Protein AF-A0A954RDL2-F1 (afdb_monomer)

Mean predicted aligned error: 8.74 Å

Solvent-accessible surface area (backbone atoms only — not comparable to full-atom values): 11810 Å² total; per-residue (Å²): 85,73,55,87,56,78,39,73,70,59,88,99,66,62,79,38,81,46,85,88,47,27,50,35,45,53,82,63,30,36,36,74,43,80,53,58,89,51,71,95,68,57,39,55,51,22,49,25,32,36,30,40,20,74,52,44,68,28,76,45,75,43,76,40,50,62,31,76,56,49,61,32,31,68,7,23,37,38,22,40,76,38,34,19,45,21,36,23,31,30,47,91,77,32,92,33,34,38,17,18,43,44,22,53,75,69,66,34,45,78,40,75,34,53,74,87,49,46,64,58,50,54,58,46,61,76,66,61,71,51,78,66,83,75,60,59,96,90,55,82,71,57,72,64,60,51,54,51,49,52,52,42,47,52,52,37,23,76,74,68,71,51,75,63,87,84,52,62,61,61,63,53,49,44,42,49,50,42,50,25,61,77,68,74,36,59,44,71,68,58,45,44,54,54,71,62,46,85,86,54,71,83,80,57,68,87,56,89,128

Sequence (209 aa):
QQVTETVKLEPNRVYIIPPAANLNTIDTHLRLSDLEPQPHKRATVDHFFRTLADTHDGHSIGVVLTGTGSDGTLGLRYIKEAGGVTIAQDPGEAEYDGMPRSAVVAGVVDFVLPIERIAEEVARLTRVEPQLRVPPDGEELNEDHSRLLHKIFAQIRSRTGHDFSQYKRSTVMRRIQRRMQLQHVESLERYLEFLRDNRQRSAICLTTC

Secondary structure (DSSP, 8-state):
-B--S-EE--TT---BPPTTEEEEEETTEEEEEEPPSSGGG--HHHHHHHHHHHHHTT--EEEE-S-SSSTTHHHHHHHHHTT-EEEEE-TTT-SS-HHHHHHHHTT--SEEE-HHHHHHHHHHHHH---S-----TTPPPPHHHHHHHHHHHHHHHHHH----TTS-HHHHHHHHHHHHHHTT--SHHHHHHHTTSTT-GGGT-SS--

Nearest PDB structures (foldseek):
  6ymz-assembly5_E  TM=9.392E-01  e=1.650E-08  Pectobacterium atrosepticum SCRI1043
  6ymz-assembly3_C  TM=9.026E-01  e=7.414E-09  Pectobacterium atrosepticum SCRI1043
  6ymz-assembly1_A  TM=9.037E-01  e=1.141E-08  Pectobacterium atrosepticum SCRI1043
  1chd-assembly1_A  TM=8.968E-01  e=1.290E-08  Salmonella enterica subsp. enterica serovar Typhimurium str. LT2
  3sft-assembly1_A  TM=8.832E-01  e=3.906E-08  Thermotoga maritima

Foldseek 3Di:
DEDDAKAFDDPPDDYDDDPQWAWADDARIIGIDGADPDPVPGLRLLRHLLRCLVRVQAPDEQEAEADAAARNLNSLQSNVQSLHAYEYEALVPHPHSHHRVNNVVSVSHLYHYHPVCPVVVVVVLVVQQAPDPPDPPPDDDDPVVVVLVVLLQVLLCVLPVDHCVPPDPSSLSSLLRSLCVSVVHRDSVVLSVVSVPPPDPVSRCSDDD

Structure (mmCIF, N/CA/C/O backbone):
data_AF-A0A954RDL2-F1
#
_entry.id   AF-A0A954RDL2-F1
#
loop_
_atom_site.group_PDB
_atom_site.id
_atom_site.type_symbol
_atom_site.label_atom_id
_atom_site.label_alt_id
_atom_site.label_comp_id
_atom_site.label_asym_id
_atom_site.label_entity_id
_atom_site.label_seq_id
_atom_site.pdbx_PDB_ins_code
_atom_site.Cartn_x
_atom_site.Cartn_y
_atom_site.Cartn_z
_atom_site.occupancy
_atom_site.B_iso_or_equiv
_atom_site.auth_seq_id
_atom_site.auth_comp_id
_atom_site.auth_asym_id
_atom_site.auth_atom_id
_atom_site.pdbx_PDB_model_num
ATOM 1 N N . GLN A 1 1 ? 12.595 11.536 -11.480 1.00 87.94 1 GLN A N 1
ATOM 2 C CA . GLN A 1 1 ? 14.051 11.515 -11.232 1.00 87.94 1 GLN A CA 1
ATOM 3 C C . GLN A 1 1 ? 14.494 10.068 -11.125 1.00 87.94 1 GLN A C 1
ATOM 5 O O . GLN A 1 1 ? 13.956 9.349 -10.294 1.00 87.94 1 GLN A O 1
ATOM 10 N N . GLN A 1 2 ? 15.418 9.621 -11.973 1.00 91.00 2 GLN A N 1
ATOM 11 C CA . GLN A 1 2 ? 15.993 8.283 -11.828 1.00 91.00 2 GLN A CA 1
ATOM 12 C C . GLN A 1 2 ? 16.942 8.261 -10.626 1.00 91.00 2 GLN A C 1
ATOM 14 O O . GLN A 1 2 ? 17.700 9.211 -10.428 1.00 91.00 2 GLN A O 1
ATOM 19 N N . VAL A 1 3 ? 16.867 7.214 -9.807 1.00 92.00 3 VAL A N 1
ATOM 20 C CA . VAL A 1 3 ? 17.749 7.047 -8.645 1.00 92.00 3 VAL A CA 1
ATOM 21 C C . VAL A 1 3 ? 19.079 6.469 -9.122 1.00 92.00 3 VAL A C 1
ATOM 23 O O . VAL A 1 3 ? 19.093 5.425 -9.766 1.00 92.00 3 VAL A O 1
ATOM 26 N N . THR A 1 4 ? 20.188 7.144 -8.826 1.00 90.25 4 THR A N 1
ATOM 27 C CA . THR A 1 4 ? 21.556 6.702 -9.172 1.00 90.25 4 THR A CA 1
ATOM 28 C C . THR A 1 4 ? 22.453 6.532 -7.948 1.00 90.25 4 THR A C 1
ATOM 30 O O . THR A 1 4 ? 23.473 5.857 -8.016 1.00 90.25 4 THR A O 1
ATOM 33 N N . GLU A 1 5 ? 22.062 7.122 -6.824 1.00 90.75 5 GLU A N 1
ATOM 34 C CA . GLU A 1 5 ? 22.755 7.079 -5.540 1.00 90.75 5 GLU A CA 1
ATOM 35 C C . GLU A 1 5 ? 21.728 7.094 -4.403 1.00 90.75 5 GLU A C 1
ATOM 37 O O . GLU A 1 5 ? 20.519 7.168 -4.646 1.00 90.75 5 GLU A O 1
ATOM 42 N N . THR A 1 6 ? 22.197 7.022 -3.158 1.00 92.31 6 THR A N 1
ATOM 43 C CA . THR A 1 6 ? 21.314 7.160 -1.999 1.00 92.31 6 THR A CA 1
ATOM 44 C C . THR A 1 6 ? 20.695 8.556 -1.987 1.00 92.31 6 THR A C 1
ATOM 46 O O . THR A 1 6 ? 21.408 9.549 -1.870 1.00 92.31 6 THR A O 1
ATOM 49 N N . VAL A 1 7 ? 19.368 8.637 -2.079 1.00 94.88 7 VAL A N 1
ATOM 50 C CA . VAL A 1 7 ? 18.642 9.909 -2.165 1.00 94.88 7 VAL A CA 1
ATOM 51 C C . VAL A 1 7 ? 17.604 10.012 -1.061 1.00 94.88 7 VAL A C 1
ATOM 53 O O . VAL A 1 7 ? 16.896 9.053 -0.769 1.00 94.88 7 VAL A O 1
ATOM 56 N N . LYS A 1 8 ? 17.500 11.184 -0.437 1.00 93.81 8 LYS A N 1
ATOM 57 C CA . LYS A 1 8 ? 16.452 11.459 0.547 1.00 93.81 8 LYS A CA 1
ATOM 58 C C . LYS A 1 8 ? 15.085 11.548 -0.143 1.00 93.81 8 LYS A C 1
ATOM 60 O O . LYS A 1 8 ? 14.962 12.162 -1.206 1.00 93.81 8 LYS A O 1
ATOM 65 N N . LEU A 1 9 ? 14.068 10.941 0.463 1.00 91.94 9 LEU A N 1
ATOM 66 C CA . LEU A 1 9 ? 12.675 11.067 0.048 1.00 91.94 9 LEU A CA 1
ATOM 67 C C . LEU A 1 9 ? 12.173 12.482 0.338 1.00 91.94 9 LEU A C 1
ATOM 69 O O . LEU A 1 9 ? 12.243 12.961 1.471 1.00 91.94 9 LEU A O 1
ATOM 73 N N . GLU A 1 10 ? 11.646 13.136 -0.691 1.00 92.75 10 GLU A N 1
ATOM 74 C CA . GLU A 1 10 ? 11.060 14.468 -0.596 1.00 92.75 10 GLU A CA 1
ATOM 75 C C . GLU A 1 10 ? 9.624 14.474 -1.136 1.00 92.75 10 GLU A C 1
ATOM 77 O O . GLU A 1 10 ? 9.335 13.797 -2.131 1.00 92.75 10 GLU A O 1
ATOM 82 N N . PRO A 1 11 ? 8.718 15.258 -0.522 1.00 90.69 11 PRO A N 1
ATOM 83 C CA . PRO A 1 11 ? 7.380 15.473 -1.056 1.00 90.69 11 PRO A CA 1
ATOM 84 C C . PRO A 1 11 ? 7.408 16.026 -2.485 1.00 90.69 11 PRO A C 1
ATOM 86 O O . PRO A 1 11 ? 8.339 16.729 -2.879 1.00 90.69 11 PRO A O 1
ATOM 89 N N . ASN A 1 12 ? 6.338 15.770 -3.242 1.00 90.50 12 ASN A N 1
ATOM 90 C CA . ASN A 1 12 ? 6.146 16.272 -4.610 1.00 90.50 12 ASN A CA 1
ATOM 91 C C . ASN A 1 12 ? 7.227 15.826 -5.613 1.00 90.50 12 ASN A C 1
ATOM 93 O O . ASN A 1 12 ? 7.495 16.520 -6.595 1.00 90.50 12 ASN A O 1
ATOM 97 N N . ARG A 1 13 ? 7.839 14.655 -5.393 1.00 93.94 13 ARG A N 1
ATOM 98 C CA . ARG A 1 13 ? 8.800 14.047 -6.319 1.00 93.94 13 ARG A CA 1
ATOM 99 C C . ARG A 1 13 ? 8.367 12.658 -6.768 1.00 93.94 13 ARG A C 1
ATOM 101 O O . ARG A 1 13 ? 7.788 11.892 -6.007 1.00 93.94 13 ARG A O 1
ATOM 108 N N . VAL A 1 14 ? 8.723 12.326 -8.009 1.00 94.62 14 VAL A N 1
ATOM 109 C CA . VAL A 1 14 ? 8.595 10.976 -8.574 1.00 94.62 14 VAL A CA 1
ATOM 110 C C . VAL A 1 14 ? 9.989 10.392 -8.763 1.00 94.62 14 VAL A C 1
ATOM 112 O O . VAL A 1 14 ? 10.819 10.972 -9.476 1.00 94.62 14 VAL A O 1
ATOM 115 N N . TYR A 1 15 ? 10.236 9.239 -8.148 1.00 94.62 15 TYR A N 1
ATOM 116 C CA . TYR A 1 15 ? 11.493 8.503 -8.244 1.00 94.62 15 TYR A CA 1
ATOM 117 C C . TYR A 1 15 ? 11.322 7.285 -9.148 1.00 94.62 15 TYR A C 1
ATOM 119 O O . TYR A 1 15 ? 10.309 6.595 -9.078 1.00 94.62 15 TYR A O 1
ATOM 127 N N . ILE A 1 16 ? 12.304 7.037 -10.010 1.00 94.06 16 ILE A N 1
ATOM 128 C CA . ILE A 1 16 ? 12.281 5.945 -10.987 1.00 94.06 16 ILE A CA 1
ATOM 129 C C . ILE A 1 16 ? 13.471 5.027 -10.706 1.00 94.06 16 ILE A C 1
ATOM 131 O O . ILE A 1 16 ? 14.606 5.498 -10.588 1.00 94.06 16 ILE A O 1
ATOM 135 N N . ILE A 1 17 ? 13.204 3.726 -10.587 1.00 90.81 17 ILE A N 1
ATOM 136 C CA . ILE A 1 17 ? 14.230 2.697 -10.381 1.00 90.81 17 ILE A CA 1
ATOM 137 C C . ILE A 1 17 ? 15.047 2.553 -11.676 1.00 90.81 17 ILE A C 1
ATOM 139 O O . ILE A 1 17 ? 14.451 2.456 -12.752 1.00 90.81 17 ILE A O 1
ATOM 143 N N . PRO A 1 18 ? 16.390 2.559 -11.621 1.00 88.69 18 PRO A N 1
ATOM 144 C CA . PRO A 1 18 ? 17.209 2.304 -12.797 1.00 88.69 18 PRO A CA 1
ATOM 145 C C . PRO A 1 18 ? 17.075 0.839 -13.257 1.00 88.69 18 PRO A C 1
ATOM 147 O O . PRO A 1 18 ? 16.803 -0.045 -12.442 1.00 88.69 18 PRO A O 1
ATOM 150 N N . PRO A 1 19 ? 17.307 0.541 -14.547 1.00 85.25 19 PRO A N 1
ATOM 151 C CA . PRO A 1 19 ? 17.348 -0.836 -15.024 1.00 85.25 19 PRO A CA 1
ATOM 152 C C . PRO A 1 19 ? 18.384 -1.667 -14.262 1.00 85.25 19 PRO A C 1
ATOM 154 O O . PRO A 1 19 ? 19.432 -1.161 -13.868 1.00 85.25 19 PRO A O 1
ATOM 157 N N . ALA A 1 20 ? 18.111 -2.963 -14.126 1.00 84.12 20 ALA A N 1
ATOM 158 C CA . ALA A 1 20 ? 19.024 -3.935 -13.531 1.00 84.12 20 ALA A CA 1
ATOM 159 C C . ALA A 1 20 ? 19.414 -3.683 -12.052 1.00 84.12 20 ALA A C 1
ATOM 161 O O . ALA A 1 20 ? 20.436 -4.200 -11.605 1.00 84.12 20 ALA A O 1
ATOM 162 N N . ALA A 1 21 ? 18.594 -2.957 -11.284 1.00 87.88 21 ALA A N 1
ATOM 163 C CA . ALA A 1 21 ? 18.808 -2.728 -9.855 1.00 87.88 21 ALA A CA 1
ATOM 164 C C . ALA A 1 21 ? 17.534 -2.958 -9.033 1.00 87.88 21 ALA A C 1
ATOM 166 O O . ALA A 1 21 ? 16.418 -2.826 -9.537 1.00 87.88 21 ALA A O 1
ATOM 167 N N . ASN A 1 22 ? 17.714 -3.249 -7.746 1.00 89.69 22 ASN A N 1
ATOM 168 C CA . ASN A 1 22 ? 16.658 -3.155 -6.745 1.00 89.69 22 ASN A CA 1
ATOM 169 C C . ASN A 1 22 ? 16.678 -1.770 -6.090 1.00 89.69 22 ASN A C 1
ATOM 171 O O . ASN A 1 22 ? 17.736 -1.153 -5.940 1.00 89.69 22 ASN A O 1
ATOM 175 N N . LEU A 1 23 ? 15.504 -1.300 -5.673 1.00 92.06 23 LEU A N 1
ATOM 176 C CA . LEU A 1 23 ? 15.356 -0.092 -4.870 1.00 92.06 23 LEU A CA 1
ATOM 177 C C . LEU A 1 23 ? 14.838 -0.469 -3.487 1.00 92.06 23 LEU A C 1
ATOM 179 O O . LEU A 1 23 ? 13.879 -1.229 -3.373 1.00 92.06 23 LEU A O 1
ATOM 183 N N . ASN A 1 24 ? 15.452 0.113 -2.464 1.00 91.69 24 ASN A N 1
ATOM 184 C CA . ASN A 1 24 ? 15.094 -0.080 -1.068 1.00 91.69 24 ASN A CA 1
ATOM 185 C C . ASN A 1 24 ? 14.738 1.242 -0.429 1.00 91.69 24 ASN A C 1
ATOM 187 O O . ASN A 1 24 ? 15.363 2.264 -0.721 1.00 91.69 24 ASN A O 1
ATOM 191 N N . THR A 1 25 ? 13.809 1.192 0.510 1.00 90.56 25 THR A N 1
ATOM 192 C CA . THR A 1 25 ? 13.573 2.284 1.446 1.00 90.56 25 THR A CA 1
ATOM 193 C C . THR A 1 25 ? 14.263 1.974 2.770 1.00 90.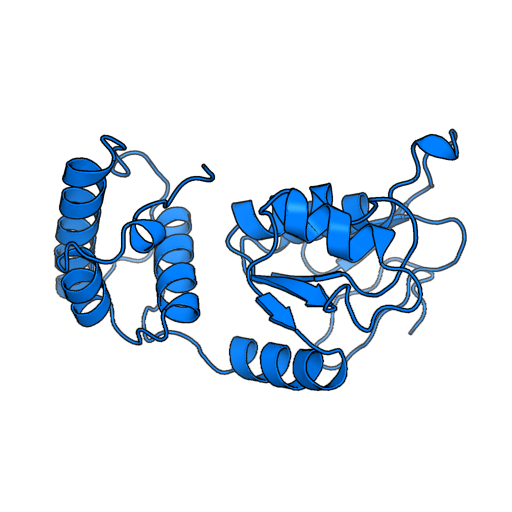56 25 THR A C 1
ATOM 195 O O . THR A 1 25 ? 14.152 0.864 3.281 1.00 90.56 25 THR A O 1
ATOM 198 N N . ILE A 1 26 ? 15.031 2.936 3.285 1.00 87.62 26 ILE A N 1
ATOM 199 C CA . ILE A 1 26 ? 15.709 2.864 4.584 1.00 87.62 26 ILE A CA 1
ATOM 200 C C . ILE A 1 26 ? 15.513 4.215 5.264 1.00 87.62 26 ILE A C 1
ATOM 202 O O . ILE A 1 26 ? 16.001 5.236 4.773 1.00 87.62 26 ILE A O 1
ATOM 206 N N . ASP A 1 27 ? 14.790 4.224 6.380 1.00 85.50 27 ASP A N 1
ATOM 207 C CA . ASP A 1 27 ? 14.347 5.435 7.072 1.00 85.50 27 ASP A CA 1
ATOM 208 C C . ASP A 1 27 ? 13.689 6.440 6.103 1.00 85.50 27 ASP A C 1
ATOM 210 O O . ASP A 1 27 ? 12.618 6.208 5.549 1.00 85.50 27 ASP A O 1
ATOM 214 N N . THR A 1 28 ? 14.358 7.564 5.854 1.00 87.00 28 THR A N 1
ATOM 215 C CA . THR A 1 28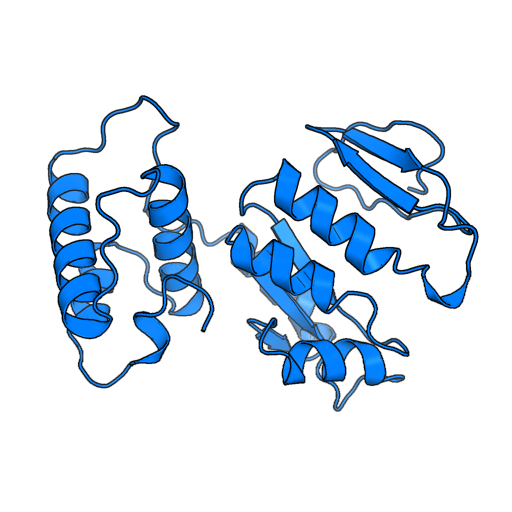 ? 13.902 8.636 4.957 1.00 87.00 28 THR A CA 1
ATOM 216 C C . THR A 1 28 ? 14.648 8.655 3.622 1.00 87.00 28 THR A C 1
ATOM 218 O O . THR A 1 28 ? 14.597 9.652 2.905 1.00 87.00 28 THR A O 1
ATOM 221 N N . HIS A 1 29 ? 15.356 7.578 3.275 1.00 92.56 29 HIS A N 1
ATOM 222 C CA . HIS A 1 29 ? 16.181 7.487 2.073 1.00 92.56 29 HIS A CA 1
ATOM 223 C C . HIS A 1 29 ? 15.767 6.325 1.172 1.00 92.56 29 HIS A C 1
ATOM 225 O O . HIS A 1 29 ? 15.297 5.279 1.616 1.00 92.56 29 HIS A O 1
ATOM 231 N N . LEU A 1 30 ? 16.006 6.514 -0.120 1.00 93.44 30 LEU A N 1
ATOM 232 C CA . LEU A 1 30 ? 16.006 5.475 -1.131 1.00 93.44 30 LEU A CA 1
ATOM 233 C C . LEU A 1 30 ? 17.443 5.069 -1.427 1.00 93.44 30 LEU A C 1
ATOM 235 O O . LEU A 1 30 ? 18.299 5.929 -1.636 1.00 93.44 30 LEU A O 1
ATOM 239 N N . ARG A 1 31 ? 17.703 3.766 -1.479 1.00 93.06 31 ARG A N 1
ATOM 240 C CA . ARG A 1 31 ? 19.027 3.208 -1.753 1.00 93.06 31 ARG A CA 1
ATOM 241 C C . ARG A 1 31 ? 18.934 2.090 -2.781 1.00 93.06 31 ARG A C 1
ATOM 243 O O . ARG A 1 31 ? 18.053 1.240 -2.695 1.00 93.06 31 ARG A O 1
ATOM 250 N N . LEU A 1 32 ? 19.873 2.074 -3.721 1.00 92.81 32 LEU A N 1
ATOM 251 C CA . LEU A 1 32 ? 20.009 0.984 -4.682 1.00 92.81 32 LEU A CA 1
ATOM 252 C C . LEU A 1 32 ? 20.714 -0.220 -4.054 1.00 92.81 32 LEU A C 1
ATOM 254 O O . LEU A 1 32 ? 21.640 -0.066 -3.253 1.00 92.81 32 LEU A O 1
ATOM 258 N N . SER A 1 33 ? 20.294 -1.413 -4.453 1.00 89.12 33 SER A N 1
ATOM 259 C CA . SER A 1 33 ? 21.016 -2.657 -4.199 1.00 89.12 33 SER A CA 1
ATOM 260 C C . SER A 1 33 ? 21.033 -3.535 -5.441 1.00 89.12 33 SER A C 1
ATOM 262 O O . SER A 1 33 ? 20.237 -3.351 -6.366 1.00 89.12 33 SER A O 1
ATOM 264 N N . ASP A 1 34 ? 21.924 -4.519 -5.441 1.00 86.12 34 ASP A N 1
ATOM 265 C CA . ASP A 1 34 ? 22.039 -5.457 -6.548 1.00 86.12 34 ASP A CA 1
ATOM 266 C C . ASP A 1 34 ? 20.774 -6.314 -6.700 1.00 86.12 34 ASP A C 1
ATOM 268 O O . ASP A 1 34 ? 20.023 -6.567 -5.746 1.00 86.12 34 ASP A O 1
ATOM 272 N N . LEU A 1 35 ? 20.527 -6.744 -7.938 1.00 83.19 35 LEU A N 1
ATOM 273 C CA . LEU A 1 35 ? 19.487 -7.717 -8.242 1.00 83.19 35 LEU A CA 1
ATOM 274 C C . LEU A 1 35 ? 19.881 -9.114 -7.776 1.00 83.19 35 LEU A C 1
ATOM 276 O O . LEU A 1 35 ? 21.053 -9.487 -7.775 1.00 83.19 35 LEU A O 1
ATOM 280 N N . GLU A 1 36 ? 18.861 -9.932 -7.521 1.00 80.38 36 GLU A N 1
ATOM 281 C CA . GLU A 1 36 ? 19.059 -11.368 -7.379 1.00 80.38 36 GLU A CA 1
ATOM 282 C C . GLU A 1 36 ? 19.759 -11.937 -8.632 1.00 80.38 36 GLU A C 1
ATOM 284 O O . GLU A 1 36 ? 19.305 -11.689 -9.767 1.00 80.38 36 GLU A O 1
ATOM 289 N N . PRO A 1 37 ? 20.849 -12.719 -8.465 1.00 75.12 37 PRO A N 1
ATOM 290 C CA . PRO A 1 37 ? 21.602 -13.266 -9.591 1.00 75.12 37 PRO A CA 1
ATOM 291 C C . PRO A 1 37 ? 20.727 -14.132 -10.498 1.00 75.12 37 PRO A C 1
ATOM 293 O O . PRO A 1 37 ? 20.907 -14.148 -11.714 1.00 75.12 37 PRO A O 1
ATOM 296 N N . GLN A 1 38 ? 19.752 -14.826 -9.906 1.00 77.88 38 GLN A N 1
ATOM 297 C CA . GLN A 1 38 ? 18.830 -15.719 -10.597 1.00 77.88 38 GLN A CA 1
ATOM 298 C C . GLN A 1 38 ? 17.642 -14.931 -11.177 1.00 77.88 38 GLN A C 1
ATOM 300 O O . GLN A 1 38 ? 16.821 -14.437 -10.403 1.00 77.88 38 GLN A O 1
ATOM 305 N N . PRO A 1 39 ? 17.479 -14.846 -12.516 1.00 71.31 39 PRO A N 1
ATOM 306 C CA . PRO A 1 39 ? 16.453 -13.999 -13.132 1.00 71.31 39 PRO A CA 1
ATOM 307 C C . PRO A 1 39 ? 15.019 -14.320 -12.703 1.00 71.31 39 PRO A C 1
ATOM 309 O O . PRO A 1 39 ? 14.230 -13.413 -12.486 1.00 71.31 39 PRO A O 1
ATOM 312 N N . HIS A 1 40 ? 14.702 -15.601 -12.504 1.00 68.44 40 HIS A N 1
ATOM 313 C CA . HIS A 1 40 ? 13.379 -16.060 -12.066 1.00 68.44 40 HIS A CA 1
ATOM 314 C C . HIS A 1 40 ? 13.051 -15.716 -10.601 1.00 68.44 40 HIS A C 1
ATOM 316 O O . HIS A 1 40 ? 11.919 -15.910 -10.174 1.00 68.44 40 HIS A O 1
ATOM 322 N N . LYS A 1 41 ? 14.031 -15.236 -9.825 1.00 69.44 41 LYS A N 1
ATOM 323 C CA . LYS A 1 41 ? 13.847 -14.744 -8.450 1.00 69.44 41 LYS A CA 1
ATOM 324 C C . LYS A 1 41 ? 13.826 -13.220 -8.365 1.00 69.44 41 LYS A C 1
ATOM 326 O O . LYS A 1 41 ? 13.706 -12.673 -7.272 1.00 69.44 41 LYS A O 1
ATOM 331 N N . ARG A 1 42 ? 13.969 -12.523 -9.496 1.00 81.12 42 ARG A N 1
ATOM 332 C CA . ARG A 1 42 ? 13.900 -11.063 -9.535 1.00 81.12 42 ARG A CA 1
ATOM 333 C C . ARG A 1 42 ? 12.438 -10.649 -9.410 1.00 81.12 42 ARG A C 1
ATOM 335 O O . ARG A 1 42 ? 11.676 -10.795 -10.357 1.00 81.12 42 ARG A O 1
ATOM 342 N N . ALA A 1 43 ? 12.081 -10.161 -8.230 1.00 82.56 43 ALA A N 1
ATOM 343 C CA . ALA A 1 43 ? 10.786 -9.567 -7.929 1.00 82.56 43 ALA A CA 1
ATOM 344 C C . ALA A 1 43 ? 11.038 -8.172 -7.343 1.00 82.56 43 ALA A C 1
ATOM 346 O O . ALA A 1 43 ? 11.072 -7.975 -6.126 1.00 82.56 43 ALA A O 1
ATOM 347 N N . THR A 1 44 ? 11.397 -7.232 -8.217 1.00 88.69 44 THR A N 1
ATOM 348 C CA . THR A 1 44 ? 11.873 -5.901 -7.815 1.00 88.69 44 THR A CA 1
ATOM 349 C C . THR A 1 44 ? 10.748 -5.085 -7.187 1.00 88.69 44 THR A C 1
ATOM 351 O O . THR A 1 44 ? 11.002 -4.330 -6.247 1.00 88.69 44 THR A O 1
ATOM 354 N N . VAL A 1 45 ? 9.505 -5.271 -7.647 1.00 92.62 45 VAL A N 1
ATOM 355 C CA . VAL A 1 45 ? 8.336 -4.594 -7.069 1.00 92.62 45 VAL A CA 1
ATOM 356 C C . VAL A 1 45 ? 8.024 -5.159 -5.686 1.00 92.62 45 VAL A C 1
ATOM 358 O O . VAL A 1 45 ? 7.894 -4.387 -4.736 1.00 92.62 45 VAL A O 1
ATOM 361 N N . ASP A 1 46 ? 7.983 -6.487 -5.537 1.00 93.69 46 ASP A N 1
ATOM 362 C CA . ASP A 1 46 ? 7.796 -7.143 -4.237 1.00 93.69 46 ASP A CA 1
ATOM 363 C C . ASP A 1 46 ? 8.879 -6.731 -3.235 1.00 93.69 46 ASP A C 1
ATOM 365 O O . ASP A 1 46 ? 8.584 -6.445 -2.072 1.00 93.69 46 ASP A O 1
ATOM 369 N N . HIS A 1 47 ? 10.133 -6.673 -3.690 1.00 92.19 47 HIS A N 1
ATOM 370 C CA . HIS A 1 47 ? 11.261 -6.252 -2.869 1.00 92.19 47 HIS A CA 1
ATOM 371 C C . HIS A 1 47 ? 11.083 -4.817 -2.369 1.00 92.19 47 HIS A C 1
ATOM 373 O O . HIS A 1 47 ? 11.156 -4.576 -1.162 1.00 92.19 47 HIS A O 1
ATOM 379 N N . PHE A 1 48 ? 10.790 -3.884 -3.278 1.00 93.81 48 PHE A N 1
ATOM 380 C CA . PHE A 1 48 ? 10.587 -2.483 -2.931 1.00 93.81 48 PHE A CA 1
ATOM 381 C C . PHE A 1 48 ? 9.408 -2.309 -1.967 1.00 93.81 48 PHE A C 1
ATOM 383 O O . PHE A 1 48 ? 9.572 -1.707 -0.906 1.00 93.81 48 PHE A O 1
ATOM 390 N N . PHE A 1 49 ? 8.249 -2.897 -2.275 1.00 95.31 49 PHE A N 1
ATOM 391 C CA . PHE A 1 49 ? 7.051 -2.811 -1.436 1.00 95.31 49 PHE A CA 1
ATOM 392 C C . PHE A 1 49 ? 7.259 -3.376 -0.035 1.00 95.31 49 PHE A C 1
ATOM 394 O O . PHE A 1 49 ? 6.771 -2.784 0.925 1.00 95.31 49 PHE A O 1
ATOM 401 N N . ARG A 1 50 ? 8.021 -4.465 0.106 1.00 92.44 50 ARG A N 1
ATOM 402 C CA . ARG A 1 50 ? 8.398 -4.989 1.421 1.00 92.44 50 ARG A CA 1
ATOM 403 C C . ARG A 1 50 ? 9.211 -3.967 2.216 1.00 92.44 50 ARG A C 1
ATOM 405 O O . ARG A 1 50 ? 8.820 -3.625 3.324 1.00 92.44 50 ARG A O 1
ATOM 412 N N . THR A 1 51 ? 10.279 -3.411 1.635 1.00 92.56 51 THR A N 1
ATOM 413 C CA . THR A 1 51 ? 11.099 -2.403 2.344 1.00 92.56 51 THR A CA 1
ATOM 414 C C . THR A 1 51 ? 10.315 -1.130 2.670 1.00 92.56 51 THR A C 1
ATOM 416 O O . THR A 1 51 ? 10.521 -0.517 3.719 1.00 92.56 51 THR A O 1
ATOM 419 N N . LEU A 1 52 ? 9.374 -0.749 1.802 1.00 91.62 52 LEU A N 1
ATOM 420 C CA . LEU A 1 52 ? 8.488 0.387 2.015 1.00 91.62 52 LEU A CA 1
ATOM 421 C C . LEU A 1 52 ? 7.528 0.132 3.184 1.00 91.62 52 LEU A C 1
ATOM 423 O O . LEU A 1 52 ? 7.364 1.009 4.030 1.00 91.62 52 LEU A O 1
ATOM 427 N N . ALA A 1 53 ? 6.922 -1.057 3.243 1.00 89.31 53 ALA A N 1
ATOM 428 C CA . ALA A 1 53 ? 6.042 -1.471 4.332 1.00 89.31 53 ALA A CA 1
ATOM 429 C C . ALA A 1 53 ? 6.779 -1.504 5.678 1.00 89.31 53 ALA A C 1
ATOM 431 O O . ALA A 1 53 ? 6.276 -0.945 6.651 1.00 89.31 53 ALA A O 1
ATOM 432 N N . ASP A 1 54 ? 7.989 -2.071 5.702 1.00 86.62 54 ASP A N 1
ATOM 433 C CA . ASP A 1 54 ? 8.824 -2.155 6.905 1.00 86.62 54 ASP A CA 1
ATOM 434 C C . ASP A 1 54 ? 9.229 -0.766 7.424 1.00 86.62 54 ASP A C 1
ATOM 436 O O . ASP A 1 54 ? 9.273 -0.536 8.630 1.00 86.62 54 ASP A O 1
ATOM 440 N N . THR A 1 55 ? 9.510 0.177 6.518 1.00 85.00 55 THR A N 1
ATOM 441 C CA . THR A 1 55 ? 10.022 1.502 6.896 1.00 85.00 55 THR A CA 1
ATOM 442 C C . THR A 1 55 ? 8.919 2.493 7.274 1.00 85.00 55 THR A C 1
ATOM 444 O O . THR A 1 55 ? 9.109 3.311 8.169 1.00 85.00 55 THR A O 1
ATOM 447 N N . HIS A 1 56 ? 7.775 2.463 6.581 1.00 79.00 56 HIS A N 1
ATOM 448 C CA . HIS A 1 56 ? 6.744 3.504 6.699 1.00 79.00 56 HIS A CA 1
ATOM 449 C C . HIS A 1 56 ? 5.522 3.087 7.541 1.00 79.00 56 HIS A C 1
ATOM 451 O O . HIS A 1 56 ? 4.565 3.854 7.599 1.00 79.00 56 HIS A O 1
ATOM 457 N N . ASP A 1 57 ? 5.542 1.912 8.191 1.00 72.62 57 ASP A N 1
ATOM 458 C CA . ASP A 1 57 ? 4.571 1.415 9.198 1.00 72.62 57 ASP A CA 1
ATOM 459 C C . ASP A 1 57 ? 3.110 1.861 8.960 1.00 72.62 57 ASP A C 1
ATOM 461 O O . ASP A 1 57 ? 2.487 2.552 9.773 1.00 72.62 57 ASP A O 1
ATOM 465 N N . GLY A 1 58 ? 2.585 1.520 7.779 1.00 73.06 58 GLY A N 1
ATOM 466 C CA . GLY A 1 58 ? 1.198 1.784 7.381 1.00 73.06 58 GLY A CA 1
ATOM 467 C C . GLY A 1 58 ? 0.937 3.119 6.679 1.00 73.06 58 GLY A C 1
ATOM 468 O O . GLY A 1 58 ? -0.165 3.337 6.182 1.00 73.06 58 GLY A O 1
ATOM 469 N N . HIS A 1 59 ? 1.936 3.992 6.551 1.00 82.44 59 HIS A N 1
ATOM 470 C CA . HIS A 1 59 ? 1.855 5.253 5.801 1.00 82.44 59 HIS A CA 1
ATOM 471 C C . HIS A 1 59 ? 2.270 5.098 4.329 1.00 82.44 59 HIS A C 1
ATOM 473 O O . HIS A 1 59 ? 2.889 5.988 3.746 1.00 82.44 59 HIS A O 1
ATOM 479 N N . SER A 1 60 ? 1.946 3.959 3.715 1.00 89.44 60 SER A N 1
ATOM 480 C CA . SER A 1 60 ? 2.266 3.664 2.318 1.00 89.44 60 SER A CA 1
ATOM 481 C C . SER A 1 60 ? 1.024 3.273 1.521 1.00 89.44 60 SER A C 1
ATOM 483 O O . SER A 1 60 ? 0.096 2.635 2.024 1.00 89.44 60 SER A O 1
ATOM 485 N N . ILE A 1 61 ? 1.012 3.676 0.250 1.00 93.06 61 ILE A N 1
ATOM 486 C CA . ILE A 1 61 ? 0.018 3.256 -0.737 1.00 93.06 61 ILE A CA 1
ATOM 487 C C . ILE A 1 61 ? 0.760 2.453 -1.806 1.00 93.06 61 ILE A C 1
ATOM 489 O O . ILE A 1 61 ? 1.611 2.992 -2.511 1.00 93.06 61 ILE A O 1
ATOM 493 N N . GLY A 1 62 ? 0.459 1.162 -1.897 1.00 95.62 62 GLY A N 1
ATOM 494 C CA . GLY A 1 62 ? 0.961 0.270 -2.933 1.00 95.62 62 GLY A CA 1
ATOM 495 C C . GLY A 1 62 ? -0.007 0.226 -4.104 1.00 95.62 62 GLY A C 1
ATOM 496 O O . GLY A 1 62 ? -1.186 -0.069 -3.917 1.00 95.62 62 GLY A O 1
ATOM 497 N N . VAL A 1 63 ? 0.486 0.495 -5.309 1.00 97.62 63 VAL A N 1
ATOM 498 C CA . VAL A 1 63 ? -0.316 0.454 -6.536 1.00 97.62 63 VAL A CA 1
ATOM 499 C C . VAL A 1 63 ? 0.324 -0.524 -7.514 1.00 97.62 63 VAL A C 1
ATOM 501 O O . VAL A 1 63 ? 1.488 -0.357 -7.872 1.00 97.62 63 VAL A O 1
ATOM 504 N N . VAL A 1 64 ? -0.431 -1.531 -7.953 1.00 97.31 64 VAL A N 1
ATOM 505 C CA . VAL A 1 64 ? -0.033 -2.446 -9.033 1.00 97.31 64 VAL A CA 1
ATOM 506 C C . VAL A 1 64 ? -0.827 -2.110 -10.289 1.00 97.31 64 VAL A C 1
ATOM 508 O O . VAL A 1 64 ? -2.055 -2.083 -10.269 1.00 97.31 64 VAL A O 1
ATOM 511 N N . LEU A 1 65 ? -0.114 -1.848 -11.380 1.00 96.75 65 LEU A N 1
ATOM 512 C CA . LEU A 1 65 ? -0.685 -1.540 -12.692 1.00 96.75 65 LEU A CA 1
ATOM 513 C C . LEU A 1 65 ? -0.536 -2.741 -13.640 1.00 96.75 65 LEU A C 1
ATOM 515 O O . LEU A 1 65 ? -0.056 -3.800 -13.233 1.00 96.75 65 LEU A O 1
ATOM 519 N N . THR A 1 66 ? -0.946 -2.561 -14.897 1.00 95.69 66 THR A N 1
ATOM 520 C CA . THR A 1 66 ? -0.725 -3.497 -16.008 1.00 95.69 66 THR A CA 1
ATOM 521 C C . THR A 1 66 ? 0.705 -4.049 -16.034 1.00 95.69 66 THR A C 1
ATOM 523 O O . THR A 1 66 ? 1.684 -3.316 -15.877 1.00 95.69 66 THR A O 1
ATOM 526 N N . GLY A 1 67 ? 0.826 -5.360 -16.228 1.00 92.88 67 GLY A N 1
ATOM 527 C CA . GLY A 1 67 ? 2.102 -6.060 -16.275 1.00 92.88 67 GLY A CA 1
ATOM 528 C C . GLY A 1 67 ? 1.944 -7.579 -16.261 1.00 92.88 67 GLY A C 1
ATOM 529 O O . GLY A 1 67 ? 0.913 -8.132 -15.875 1.00 92.88 67 GLY A O 1
ATOM 530 N N . THR A 1 68 ? 2.981 -8.282 -16.707 1.00 90.38 68 THR A N 1
ATOM 531 C CA . THR A 1 68 ? 3.002 -9.749 -16.759 1.00 90.38 68 THR A CA 1
ATOM 532 C C . THR A 1 68 ? 3.519 -10.359 -15.458 1.00 90.38 68 THR A C 1
ATOM 534 O O . THR A 1 68 ? 4.415 -9.806 -14.828 1.00 90.38 68 THR A O 1
ATOM 537 N N . GLY A 1 69 ? 3.054 -11.561 -15.111 1.00 90.12 69 GLY A N 1
ATOM 538 C CA . GLY A 1 69 ? 3.549 -12.304 -13.947 1.00 90.12 69 GLY A CA 1
ATOM 539 C C . GLY A 1 69 ? 2.828 -11.929 -12.654 1.00 90.12 69 GLY A C 1
ATOM 540 O O . GLY A 1 69 ? 1.649 -11.601 -12.681 1.00 90.12 69 GLY A O 1
ATOM 541 N N . SER A 1 70 ? 3.521 -12.029 -11.520 1.00 91.94 70 SER A N 1
ATOM 542 C CA . SER A 1 70 ? 2.935 -11.835 -10.184 1.00 91.94 70 SER A CA 1
ATOM 543 C C . SER A 1 70 ? 3.730 -10.880 -9.288 1.00 91.94 70 SER A C 1
ATOM 545 O O . SER A 1 70 ? 3.377 -10.737 -8.115 1.00 91.94 70 SER A O 1
ATOM 547 N N . ASP A 1 71 ? 4.790 -10.252 -9.813 1.00 92.25 71 ASP A N 1
ATOM 548 C CA . ASP A 1 71 ? 5.633 -9.308 -9.065 1.00 92.25 71 ASP A CA 1
ATOM 549 C C . ASP A 1 71 ? 4.775 -8.133 -8.569 1.00 92.25 71 ASP A C 1
ATOM 551 O O . ASP A 1 71 ? 3.999 -7.554 -9.322 1.00 92.25 71 ASP A O 1
ATOM 555 N N . GLY A 1 72 ? 4.839 -7.835 -7.278 1.00 92.25 72 GLY A N 1
ATOM 556 C CA . GLY A 1 72 ? 3.976 -6.883 -6.580 1.00 92.25 72 GLY A CA 1
ATOM 557 C C . GLY A 1 72 ? 2.882 -7.541 -5.735 1.00 92.25 72 GLY A C 1
ATOM 558 O O . GLY A 1 72 ? 2.399 -6.916 -4.793 1.00 92.25 72 GLY A O 1
ATOM 559 N N . THR A 1 73 ? 2.504 -8.801 -5.986 1.00 95.69 73 THR A N 1
ATOM 560 C CA . THR A 1 73 ? 1.459 -9.484 -5.192 1.00 95.69 73 THR A CA 1
ATOM 561 C C . THR A 1 73 ? 1.892 -9.688 -3.741 1.00 95.69 73 THR A C 1
ATOM 563 O O . THR A 1 73 ? 1.125 -9.426 -2.811 1.00 95.69 73 THR A O 1
ATOM 566 N N . LEU A 1 74 ? 3.121 -10.159 -3.524 1.00 94.81 74 LEU A N 1
ATOM 567 C CA . LEU A 1 74 ? 3.631 -10.395 -2.176 1.00 94.81 74 LEU A CA 1
ATOM 568 C C . LEU A 1 74 ? 3.951 -9.064 -1.481 1.00 94.81 74 LEU A C 1
ATOM 570 O O . LEU A 1 74 ? 3.670 -8.894 -0.299 1.00 94.81 74 LEU A O 1
ATOM 574 N N . GLY A 1 75 ? 4.462 -8.093 -2.229 1.00 94.50 75 GLY A N 1
ATOM 575 C CA . GLY A 1 75 ? 4.714 -6.733 -1.781 1.00 94.50 75 GLY A CA 1
ATOM 576 C C . GLY A 1 75 ? 3.452 -6.029 -1.288 1.00 94.50 75 GLY A C 1
ATOM 577 O O . GLY A 1 75 ? 3.451 -5.455 -0.200 1.00 94.50 75 GLY A O 1
ATOM 578 N N . LEU A 1 76 ? 2.350 -6.120 -2.042 1.00 96.00 76 LEU A N 1
ATOM 579 C CA . LEU A 1 76 ? 1.062 -5.572 -1.615 1.00 96.00 76 LEU A CA 1
ATOM 580 C C . LEU A 1 76 ? 0.568 -6.238 -0.328 1.00 96.00 76 LEU A C 1
ATOM 582 O O . LEU A 1 76 ? 0.019 -5.553 0.532 1.00 96.00 76 LEU A O 1
ATOM 586 N N . ARG A 1 77 ? 0.809 -7.543 -0.139 1.00 93.69 77 ARG A N 1
ATOM 587 C CA . ARG A 1 77 ? 0.497 -8.208 1.135 1.00 93.69 77 ARG A CA 1
ATOM 588 C C . ARG A 1 77 ? 1.211 -7.536 2.304 1.00 93.69 77 ARG A C 1
ATOM 590 O O . ARG A 1 77 ? 0.550 -7.199 3.280 1.00 93.69 77 ARG A O 1
ATOM 597 N N . TYR A 1 78 ? 2.514 -7.283 2.178 1.00 91.88 78 TYR A N 1
ATOM 598 C CA . TYR A 1 78 ? 3.285 -6.602 3.220 1.00 91.88 78 TYR A CA 1
ATOM 599 C C . TYR A 1 78 ? 2.763 -5.190 3.497 1.00 91.88 78 TYR A C 1
ATOM 601 O O . TYR A 1 78 ? 2.557 -4.833 4.655 1.00 91.88 78 TYR A O 1
ATOM 609 N N . ILE A 1 79 ? 2.468 -4.408 2.450 1.00 91.62 79 ILE A N 1
ATOM 610 C CA . ILE A 1 79 ? 1.876 -3.069 2.603 1.00 91.62 79 ILE A CA 1
ATOM 611 C C . ILE A 1 79 ? 0.552 -3.151 3.372 1.00 91.62 79 ILE A C 1
ATOM 613 O O . ILE A 1 79 ? 0.347 -2.405 4.329 1.00 91.62 79 ILE A O 1
ATOM 617 N N . LYS A 1 80 ? -0.327 -4.087 3.005 1.00 87.88 80 LYS A N 1
ATOM 618 C CA . LYS A 1 80 ? -1.626 -4.283 3.659 1.00 87.88 80 LYS A CA 1
ATOM 619 C C . LYS A 1 80 ? -1.488 -4.719 5.119 1.00 87.88 80 LYS A C 1
ATOM 621 O O . LYS A 1 80 ? -2.193 -4.205 5.985 1.00 87.88 80 LYS A O 1
ATOM 626 N N . GLU A 1 81 ? -0.570 -5.634 5.415 1.00 84.25 81 GLU A N 1
ATOM 627 C CA . GLU A 1 81 ? -0.311 -6.132 6.774 1.00 84.25 81 GLU A CA 1
ATOM 628 C C . GLU A 1 81 ? 0.275 -5.061 7.704 1.00 84.25 81 GLU A C 1
ATOM 630 O O . GLU A 1 81 ? -0.073 -5.024 8.895 1.00 84.25 81 GLU A O 1
ATOM 635 N N . ALA A 1 82 ? 1.089 -4.159 7.144 1.00 80.88 82 ALA A N 1
ATOM 636 C CA . ALA A 1 82 ? 1.585 -2.955 7.806 1.00 80.88 82 ALA A CA 1
ATOM 637 C C . ALA A 1 82 ? 0.493 -1.880 7.994 1.00 80.88 82 ALA A C 1
ATOM 639 O O . ALA A 1 82 ? 0.708 -0.894 8.689 1.00 80.88 82 ALA A O 1
ATOM 640 N N . GLY A 1 83 ? -0.704 -2.068 7.427 1.00 77.31 83 GLY A N 1
ATOM 641 C CA . GLY A 1 83 ? -1.827 -1.133 7.535 1.00 77.31 83 GLY A CA 1
ATOM 642 C C . GLY A 1 83 ? -1.879 -0.070 6.436 1.00 77.31 83 GLY A C 1
ATOM 643 O O . GLY A 1 83 ? -2.694 0.845 6.534 1.00 77.31 83 GLY A O 1
ATOM 644 N N . GLY A 1 84 ? -1.046 -0.200 5.402 1.00 85.56 84 GLY A N 1
ATOM 645 C CA . GLY A 1 84 ? -1.082 0.633 4.207 1.00 85.56 84 GLY A CA 1
ATOM 646 C C . GLY A 1 84 ? -2.289 0.344 3.313 1.00 85.56 84 GLY A C 1
ATOM 647 O O . GLY A 1 84 ? -3.151 -0.490 3.609 1.00 85.56 84 GLY A O 1
ATOM 648 N N . VAL A 1 85 ? -2.358 1.069 2.201 1.00 89.00 85 VAL A N 1
ATOM 649 C CA . VAL A 1 85 ? -3.434 0.952 1.210 1.00 89.00 85 VAL A CA 1
ATOM 650 C C . VAL A 1 85 ? -2.937 0.206 -0.006 1.00 89.00 85 VAL A C 1
ATOM 652 O O . VAL A 1 85 ? -1.880 0.542 -0.528 1.00 89.00 85 VAL A O 1
ATOM 655 N N . THR A 1 86 ? -3.706 -0.757 -0.502 1.00 95.06 86 THR A N 1
ATOM 656 C CA . THR A 1 86 ? -3.352 -1.466 -1.732 1.00 95.06 86 THR A CA 1
ATOM 657 C C . THR A 1 86 ? -4.381 -1.250 -2.832 1.00 95.06 86 THR A C 1
ATOM 659 O O . THR A 1 86 ? -5.584 -1.428 -2.641 1.00 95.06 86 THR A O 1
ATOM 662 N N . ILE A 1 87 ? -3.900 -0.869 -4.009 1.00 97.00 87 ILE A N 1
ATOM 663 C CA . ILE A 1 87 ? -4.711 -0.603 -5.194 1.00 97.00 87 ILE A CA 1
ATOM 664 C C . ILE A 1 87 ? -4.173 -1.464 -6.336 1.00 97.00 87 ILE A C 1
ATOM 666 O O . ILE A 1 87 ? -2.960 -1.558 -6.528 1.00 97.00 87 ILE A O 1
ATOM 670 N N . ALA A 1 88 ? -5.066 -2.081 -7.101 1.00 97.88 88 ALA A N 1
ATOM 671 C CA . ALA A 1 88 ? -4.729 -2.685 -8.382 1.00 97.88 88 ALA A CA 1
ATOM 672 C C . ALA A 1 88 ? -5.524 -2.009 -9.500 1.00 97.88 88 ALA A C 1
ATOM 674 O O . ALA A 1 88 ? -6.695 -1.666 -9.316 1.00 97.88 88 ALA A O 1
ATOM 675 N N . GLN A 1 89 ? -4.889 -1.842 -10.659 1.00 98.06 89 GLN A N 1
ATOM 676 C CA . GLN A 1 89 ? -5.604 -1.524 -11.890 1.00 98.06 89 GLN A CA 1
ATOM 677 C C . GLN A 1 89 ? -6.633 -2.621 -12.180 1.00 98.06 89 GLN A C 1
ATOM 679 O O . GLN A 1 89 ? -6.354 -3.802 -11.960 1.00 98.06 89 GLN A O 1
ATOM 684 N N . ASP A 1 90 ? -7.812 -2.236 -12.663 1.00 97.44 90 ASP A N 1
ATOM 685 C CA . ASP A 1 90 ? -8.835 -3.177 -13.105 1.00 97.44 90 ASP A CA 1
ATOM 686 C C . ASP A 1 90 ? -8.261 -4.113 -14.191 1.00 97.44 90 ASP A C 1
ATOM 688 O O . ASP A 1 90 ? -7.867 -3.647 -15.266 1.00 97.44 90 ASP A O 1
ATOM 692 N N . PRO A 1 91 ? -8.198 -5.439 -13.939 1.00 96.00 91 PRO A N 1
ATOM 693 C CA . PRO A 1 91 ? -7.712 -6.405 -14.920 1.00 96.00 91 PRO A CA 1
ATOM 694 C C . PRO A 1 91 ? -8.462 -6.360 -16.260 1.00 96.00 91 PRO A C 1
ATOM 696 O O . PRO A 1 91 ? -7.917 -6.816 -17.260 1.00 96.00 91 PRO A O 1
ATOM 699 N N . GLY A 1 92 ? -9.697 -5.841 -16.294 1.00 95.56 92 GLY A N 1
ATOM 700 C CA . GLY A 1 92 ? -10.510 -5.726 -17.507 1.00 95.56 92 GLY A CA 1
ATOM 701 C C . GLY A 1 92 ? -10.045 -4.664 -18.513 1.00 95.56 92 GLY A C 1
ATOM 702 O O . GLY A 1 92 ? -10.407 -4.757 -19.684 1.00 95.56 92 GLY A O 1
ATOM 703 N N . GLU A 1 93 ? -9.241 -3.685 -18.092 1.00 94.94 93 GLU A N 1
ATOM 704 C CA . GLU A 1 93 ? -8.677 -2.625 -18.954 1.00 94.94 93 GLU A CA 1
ATOM 705 C C . GLU A 1 93 ? -7.141 -2.658 -19.037 1.00 94.94 93 GLU A C 1
ATOM 707 O O . GLU A 1 93 ? -6.533 -1.863 -19.757 1.00 94.94 93 GLU A O 1
ATOM 712 N N . ALA A 1 94 ? -6.499 -3.561 -18.295 1.00 94.00 94 ALA A N 1
ATOM 713 C CA . ALA A 1 94 ? -5.057 -3.732 -18.331 1.00 94.00 94 ALA A CA 1
ATOM 714 C C . ALA A 1 94 ? -4.621 -4.364 -19.663 1.00 94.00 94 ALA A C 1
ATOM 716 O O . ALA A 1 94 ? -5.157 -5.390 -20.077 1.00 94.00 94 ALA A O 1
ATOM 717 N N . GLU A 1 95 ? -3.600 -3.792 -20.310 1.00 95.06 95 GLU A N 1
ATOM 718 C CA . GLU A 1 95 ? -2.983 -4.398 -21.503 1.00 95.06 95 GLU A CA 1
ATOM 719 C C . GLU A 1 95 ? -2.421 -5.798 -21.191 1.00 95.06 95 GLU A C 1
ATOM 721 O O . GLU A 1 95 ? -2.582 -6.733 -21.973 1.00 95.06 95 GLU A O 1
ATOM 726 N N . TYR A 1 96 ? -1.813 -5.948 -20.011 1.00 95.50 96 TYR A N 1
ATOM 727 C CA . TYR A 1 96 ? -1.364 -7.213 -19.443 1.00 95.50 96 TYR A CA 1
ATOM 728 C C . TYR A 1 96 ? -1.973 -7.367 -18.051 1.00 95.50 96 TYR A C 1
ATOM 730 O O . TYR A 1 96 ? -1.614 -6.656 -17.110 1.00 95.50 96 TYR A O 1
ATOM 738 N N . ASP A 1 97 ? -2.892 -8.317 -17.911 1.00 94.69 97 ASP A N 1
ATOM 739 C CA . ASP A 1 97 ? -3.689 -8.477 -16.694 1.00 94.69 97 ASP A CA 1
ATOM 740 C C . ASP A 1 97 ? -3.016 -9.341 -15.613 1.00 94.69 97 ASP A C 1
ATOM 742 O O . ASP A 1 97 ? -3.545 -9.452 -14.509 1.00 94.69 97 ASP A O 1
ATOM 746 N N . GLY A 1 98 ? -1.845 -9.926 -15.890 1.00 95.81 98 GLY A N 1
ATOM 747 C CA . GLY A 1 98 ? -1.182 -10.899 -15.015 1.00 95.81 98 GLY A CA 1
ATOM 748 C C . GLY A 1 98 ? -0.940 -10.387 -13.594 1.00 95.81 98 GLY A C 1
ATOM 749 O O . GLY A 1 98 ? -1.455 -10.963 -12.632 1.00 95.81 98 GLY A O 1
ATOM 750 N N . MET A 1 99 ? -0.202 -9.282 -13.461 1.00 95.19 99 MET A N 1
ATOM 751 C CA . MET A 1 99 ? 0.111 -8.667 -12.168 1.00 95.19 99 MET A CA 1
ATOM 752 C C . MET A 1 99 ? -1.145 -8.215 -11.402 1.00 95.19 99 MET A C 1
ATOM 754 O O . MET A 1 99 ? -1.315 -8.651 -10.256 1.00 95.19 99 MET A O 1
ATOM 758 N N . PRO A 1 100 ? -2.055 -7.400 -11.981 1.00 96.69 100 PRO A N 1
ATOM 759 C CA . PRO A 1 100 ? -3.240 -6.954 -11.254 1.00 96.69 100 PRO A CA 1
ATOM 760 C C . PRO A 1 100 ? -4.173 -8.120 -10.902 1.00 96.69 100 PRO A C 1
ATOM 762 O O . PRO A 1 100 ? -4.636 -8.206 -9.763 1.00 96.69 100 PRO A O 1
ATOM 765 N N . ARG A 1 101 ? -4.392 -9.085 -11.808 1.00 96.81 101 ARG A N 1
ATOM 766 C CA . ARG A 1 101 ? -5.205 -10.281 -11.526 1.00 96.81 101 ARG A CA 1
ATOM 767 C C . ARG A 1 101 ? -4.608 -11.114 -10.396 1.00 96.81 101 ARG A C 1
ATOM 769 O O . ARG A 1 101 ? -5.353 -11.544 -9.517 1.00 96.81 101 ARG A O 1
ATOM 776 N N . SER A 1 102 ? -3.292 -11.332 -10.399 1.00 96.81 102 SER A N 1
ATOM 777 C CA . SER A 1 102 ? -2.592 -12.071 -9.340 1.00 96.81 102 SER A CA 1
ATOM 778 C C . SER A 1 102 ? -2.830 -11.435 -7.967 1.00 96.81 102 SER A C 1
ATOM 780 O O . SER A 1 102 ? -3.215 -12.124 -7.019 1.00 96.81 102 SER A O 1
ATOM 782 N N . ALA A 1 103 ? -2.691 -10.111 -7.872 1.00 96.06 103 ALA A N 1
ATOM 783 C CA . ALA A 1 103 ? -2.932 -9.372 -6.638 1.00 96.06 103 ALA A CA 1
ATOM 784 C C . ALA A 1 103 ? -4.395 -9.464 -6.164 1.00 96.06 103 ALA A C 1
ATOM 786 O O . ALA A 1 103 ? -4.656 -9.692 -4.979 1.00 96.06 103 ALA A O 1
ATOM 787 N N . VAL A 1 104 ? -5.358 -9.333 -7.082 1.00 95.12 104 VAL A N 1
ATOM 788 C CA . VAL A 1 104 ? -6.792 -9.431 -6.765 1.00 95.12 104 VAL A CA 1
ATOM 789 C C . VAL A 1 104 ? -7.158 -10.829 -6.268 1.00 95.12 104 VAL A C 1
ATOM 791 O O . VAL A 1 104 ? -7.777 -10.962 -5.213 1.00 95.12 104 VAL A O 1
ATOM 794 N N . VAL A 1 105 ? -6.735 -11.877 -6.981 1.00 95.12 105 VAL A N 1
ATOM 795 C CA . VAL A 1 105 ? -7.005 -13.277 -6.606 1.00 95.12 105 VAL A CA 1
ATOM 796 C C . VAL A 1 105 ? -6.387 -13.619 -5.250 1.00 95.12 105 VAL A C 1
ATOM 798 O O . VAL A 1 105 ? -6.989 -14.350 -4.467 1.00 95.12 105 VAL A O 1
ATOM 801 N N . ALA A 1 106 ? -5.218 -13.059 -4.936 1.00 93.50 106 ALA A N 1
ATOM 802 C CA . ALA A 1 106 ? -4.556 -13.261 -3.653 1.00 93.50 106 ALA A CA 1
ATOM 803 C C . ALA A 1 106 ? -5.236 -12.541 -2.468 1.00 93.50 106 ALA A C 1
ATOM 805 O O . ALA A 1 106 ? -4.780 -12.707 -1.337 1.00 93.50 106 ALA A O 1
ATOM 806 N N . GLY A 1 107 ? -6.282 -11.732 -2.695 1.00 91.75 107 GLY A N 1
ATOM 807 C CA . GLY A 1 107 ? -7.007 -11.010 -1.639 1.00 91.75 107 GLY A CA 1
ATOM 808 C C . GLY A 1 107 ? -6.213 -9.865 -0.998 1.00 91.75 107 GLY A C 1
ATOM 809 O O . GLY A 1 107 ? -6.587 -9.350 0.059 1.00 91.75 107 GLY A O 1
ATOM 810 N N . VAL A 1 108 ? -5.109 -9.449 -1.624 1.00 94.12 108 VAL A N 1
ATOM 811 C CA . VAL A 1 108 ? -4.179 -8.449 -1.068 1.00 94.12 108 VAL A CA 1
ATOM 812 C C . VAL A 1 108 ? -4.490 -7.024 -1.520 1.00 94.12 108 VAL A C 1
ATOM 814 O O . VAL A 1 108 ? -3.782 -6.103 -1.131 1.00 94.12 108 VAL A O 1
ATOM 817 N N . VAL A 1 109 ? -5.548 -6.829 -2.307 1.00 94.62 109 VAL A N 1
ATOM 818 C CA . VAL A 1 109 ? -5.973 -5.536 -2.865 1.00 94.62 109 VAL A CA 1
ATOM 819 C C . VAL A 1 109 ? -7.164 -4.989 -2.077 1.00 94.62 109 VAL A C 1
ATOM 821 O O . VAL A 1 109 ? -8.080 -5.742 -1.746 1.00 94.62 109 VAL A O 1
ATOM 824 N N . ASP A 1 110 ? -7.153 -3.697 -1.750 1.00 91.00 110 ASP A N 1
ATOM 825 C CA . ASP A 1 110 ? -8.295 -3.002 -1.147 1.00 91.00 110 ASP A CA 1
ATOM 826 C C . ASP A 1 110 ? -9.215 -2.386 -2.204 1.00 91.00 110 ASP A C 1
ATOM 828 O O . ASP A 1 110 ? -10.435 -2.435 -2.057 1.00 91.00 110 ASP A O 1
ATOM 832 N N . PHE A 1 111 ? -8.636 -1.841 -3.277 1.00 93.50 111 PHE A N 1
ATOM 833 C CA . PHE A 1 111 ? -9.378 -1.213 -4.368 1.00 93.50 111 PHE A CA 1
ATOM 834 C C . PHE A 1 111 ? -8.936 -1.740 -5.730 1.00 93.50 111 PHE A C 1
ATOM 836 O O . PHE A 1 111 ? -7.750 -1.726 -6.054 1.00 93.50 111 PHE A O 1
ATOM 843 N N . VAL A 1 112 ? -9.908 -2.160 -6.536 1.00 96.88 112 VAL A N 1
ATOM 844 C CA . VAL A 1 112 ? -9.722 -2.463 -7.958 1.00 96.88 112 VAL A CA 1
ATOM 845 C C . VAL A 1 112 ? -10.365 -1.331 -8.738 1.00 96.88 112 VAL A C 1
ATOM 847 O O . VAL A 1 112 ? -11.565 -1.103 -8.584 1.00 96.88 112 VAL A O 1
ATOM 850 N N . LEU A 1 113 ? -9.566 -0.580 -9.495 1.00 97.12 113 LEU A N 1
ATOM 851 C CA . LEU A 1 113 ? -10.005 0.675 -10.107 1.00 97.12 113 LEU A CA 1
ATOM 852 C C . LEU A 1 113 ? -9.527 0.804 -11.556 1.00 97.12 113 LEU A C 1
ATOM 854 O O . LEU A 1 113 ? -8.398 0.407 -11.851 1.00 97.12 113 LEU A O 1
ATOM 858 N N . PRO A 1 114 ? -10.318 1.456 -12.426 1.00 97.12 114 PRO A N 1
ATOM 859 C CA . PRO A 1 114 ? -9.831 1.963 -13.704 1.00 97.12 114 PRO A CA 1
ATOM 860 C C . PRO A 1 114 ? -8.636 2.907 -13.521 1.00 97.12 114 PRO A C 1
ATOM 862 O O . PRO A 1 114 ? -8.606 3.688 -12.565 1.00 97.12 114 PRO A O 1
ATOM 865 N N . ILE A 1 115 ? -7.682 2.893 -14.451 1.00 95.94 115 ILE A N 1
ATOM 866 C CA . ILE A 1 115 ? -6.424 3.656 -14.416 1.00 95.94 115 ILE A CA 1
ATOM 867 C C . ILE A 1 115 ? -6.664 5.151 -14.196 1.00 95.94 115 ILE A C 1
ATOM 869 O O . ILE A 1 115 ? -5.980 5.796 -13.402 1.00 95.94 115 ILE A O 1
ATOM 873 N N . GLU A 1 116 ? -7.702 5.684 -14.836 1.00 95.62 116 GLU A N 1
ATOM 874 C CA . GLU A 1 116 ? -8.129 7.080 -14.747 1.00 95.62 116 GLU A CA 1
ATOM 875 C C . GLU A 1 116 ? -8.650 7.476 -13.354 1.00 95.62 116 GLU A C 1
ATOM 877 O O . GLU A 1 116 ? -8.596 8.649 -12.986 1.00 95.62 116 GLU A O 1
ATOM 882 N N . ARG A 1 117 ? -9.088 6.509 -12.537 1.00 96.44 117 ARG A N 1
ATOM 883 C CA . ARG A 1 117 ? -9.565 6.729 -11.161 1.00 96.44 117 ARG A CA 1
ATOM 884 C C . ARG A 1 117 ? -8.491 6.538 -10.098 1.00 96.44 117 ARG A C 1
ATOM 886 O O . ARG A 1 117 ? -8.655 7.031 -8.985 1.00 96.44 117 ARG A O 1
ATOM 893 N N . ILE A 1 118 ? -7.386 5.863 -10.418 1.00 96.19 118 ILE A N 1
ATOM 894 C CA . ILE A 1 118 ? -6.333 5.561 -9.438 1.00 96.19 118 ILE A CA 1
ATOM 895 C C . ILE A 1 118 ? -5.737 6.847 -8.855 1.00 96.19 118 ILE A C 1
ATOM 897 O O . ILE A 1 118 ? -5.607 6.965 -7.639 1.00 96.19 118 ILE A O 1
ATOM 901 N N . ALA A 1 119 ? -5.395 7.828 -9.695 1.00 94.62 119 ALA A N 1
ATOM 902 C CA . ALA A 1 119 ? -4.774 9.069 -9.228 1.00 94.62 119 ALA A CA 1
ATOM 903 C C . ALA A 1 119 ? -5.704 9.884 -8.310 1.00 94.62 119 ALA A C 1
ATOM 905 O O . ALA A 1 119 ? -5.261 10.408 -7.285 1.00 94.62 119 ALA A O 1
ATOM 906 N N . GLU A 1 120 ? -6.991 9.961 -8.662 1.00 93.25 120 GLU A N 1
ATOM 907 C CA . GLU A 1 120 ? -8.022 10.616 -7.851 1.00 93.25 120 GLU A CA 1
ATOM 908 C C . GLU A 1 120 ? -8.157 9.933 -6.486 1.00 93.25 120 GLU A C 1
ATOM 910 O O . GLU A 1 120 ? -8.144 10.605 -5.453 1.00 93.25 120 GLU A O 1
ATOM 915 N N . GLU A 1 121 ? -8.201 8.601 -6.467 1.00 91.75 121 GLU A N 1
ATOM 916 C CA . GLU A 1 121 ? -8.336 7.845 -5.226 1.00 91.75 121 GLU A CA 1
ATOM 917 C C . GLU A 1 121 ? -7.102 7.977 -4.328 1.00 91.75 121 GLU A C 1
ATOM 919 O O . GLU A 1 121 ? -7.236 8.194 -3.123 1.00 91.75 121 GLU A O 1
ATOM 924 N N . VAL A 1 122 ? -5.891 7.937 -4.894 1.00 91.62 122 VAL A N 1
ATOM 925 C CA . VAL A 1 122 ? -4.653 8.195 -4.140 1.00 91.62 122 VAL A CA 1
ATOM 926 C C . VAL A 1 122 ? -4.697 9.586 -3.500 1.00 91.62 122 VAL A C 1
ATOM 928 O O . VAL A 1 122 ? -4.410 9.725 -2.312 1.00 91.62 122 VAL A O 1
ATOM 931 N N . ALA A 1 123 ? -5.107 10.614 -4.249 1.00 89.81 123 ALA A N 1
ATOM 932 C CA . ALA A 1 123 ? -5.228 11.974 -3.726 1.00 89.81 123 ALA A CA 1
ATOM 933 C C . ALA A 1 123 ? -6.326 12.113 -2.658 1.00 89.81 123 ALA A C 1
ATOM 935 O O . ALA A 1 123 ? -6.203 12.931 -1.746 1.00 89.81 123 ALA A O 1
ATOM 936 N N . ARG A 1 124 ? -7.406 11.334 -2.753 1.00 85.75 124 ARG A N 1
ATOM 937 C CA . ARG A 1 124 ? -8.464 11.294 -1.739 1.00 85.75 124 ARG A CA 1
ATOM 938 C C . ARG A 1 124 ? -7.959 10.649 -0.450 1.00 85.75 124 ARG A C 1
ATOM 940 O O . ARG A 1 124 ? -8.143 11.211 0.627 1.00 85.75 124 ARG A O 1
ATOM 947 N N . LEU A 1 125 ? -7.283 9.507 -0.555 1.00 82.38 125 LEU A N 1
ATOM 948 C CA . LEU A 1 125 ? -6.758 8.753 0.585 1.00 82.38 125 LEU A CA 1
ATOM 949 C C . LEU A 1 125 ? -5.700 9.528 1.378 1.00 82.38 125 LEU A C 1
ATOM 951 O O . LEU A 1 125 ? -5.616 9.352 2.590 1.00 82.38 125 LEU A O 1
ATOM 955 N N . THR A 1 126 ? -4.934 10.410 0.731 1.00 79.62 126 THR A N 1
ATOM 956 C CA . THR A 1 126 ? -3.978 11.292 1.424 1.00 79.62 126 THR A CA 1
ATOM 957 C C . THR A 1 126 ? -4.628 12.506 2.089 1.00 79.62 126 THR A C 1
ATOM 959 O O . THR A 1 126 ? -4.002 13.130 2.939 1.00 79.62 126 THR A O 1
ATOM 962 N N . ARG A 1 127 ? -5.873 12.852 1.732 1.00 73.56 127 ARG A N 1
ATOM 963 C CA . ARG A 1 127 ? -6.634 13.962 2.338 1.00 73.56 127 ARG A CA 1
ATOM 964 C C . ARG A 1 127 ? -7.533 13.515 3.485 1.00 73.56 127 ARG A C 1
ATOM 966 O O . ARG A 1 127 ? -7.813 14.309 4.378 1.00 73.56 127 ARG A O 1
ATOM 973 N N . VAL A 1 128 ? -8.021 12.275 3.444 1.00 59.69 128 VAL A N 1
ATOM 974 C CA . VAL A 1 128 ? -8.869 11.708 4.498 1.00 59.69 128 VAL A CA 1
ATOM 975 C C . VAL A 1 128 ? -7.976 11.205 5.629 1.00 59.69 128 VAL A C 1
ATOM 977 O O . VAL A 1 128 ? -7.656 10.020 5.714 1.00 59.69 128 VAL A O 1
ATOM 980 N N . GLU A 1 129 ? -7.579 12.108 6.520 1.00 58.38 129 GLU A N 1
ATOM 981 C CA . GLU A 1 129 ? -7.140 11.728 7.861 1.00 58.38 129 GLU A CA 1
ATOM 982 C C . GLU A 1 129 ? -8.395 11.483 8.707 1.00 58.38 129 GLU A C 1
ATOM 984 O O . GLU A 1 129 ? -9.164 12.418 8.942 1.00 58.38 129 GLU A O 1
ATOM 989 N N . PRO A 1 130 ? -8.67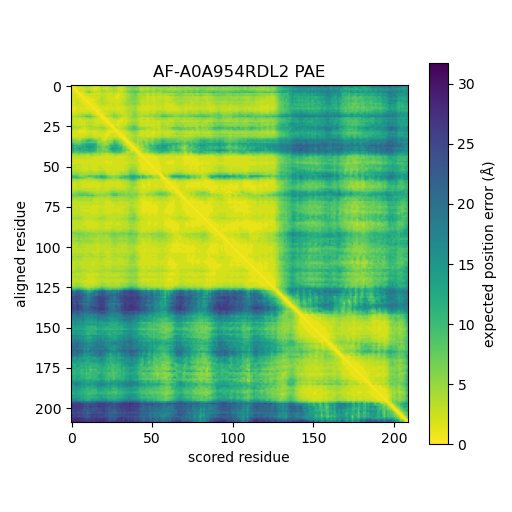1 10.245 9.155 1.00 56.72 130 PRO A N 1
ATOM 990 C CA . PRO A 1 130 ? -9.715 10.026 10.144 1.00 56.72 130 PRO A CA 1
ATOM 991 C C . PRO A 1 130 ? -9.410 10.891 11.358 1.00 56.72 130 PRO A C 1
ATOM 993 O O . PRO A 1 130 ? -8.241 11.060 11.710 1.00 56.72 130 PRO A O 1
ATOM 996 N N . GLN A 1 131 ? -10.442 11.374 12.051 1.00 56.44 131 GLN A N 1
ATOM 997 C CA . GLN A 1 131 ? -10.297 12.189 13.266 1.00 56.44 131 GLN A CA 1
ATOM 998 C C . GLN A 1 131 ? -9.767 11.375 14.464 1.00 56.44 131 GLN A C 1
ATOM 1000 O O . GLN A 1 131 ? -10.034 11.669 15.625 1.00 56.44 131 GLN A O 1
ATOM 1005 N N . LEU A 1 132 ? -9.016 10.314 14.186 1.00 59.50 132 LEU A N 1
ATOM 1006 C CA . LEU A 1 132 ? -8.324 9.487 15.136 1.00 59.50 132 LEU A CA 1
ATOM 1007 C C . LEU A 1 132 ? -6.847 9.863 15.107 1.00 59.50 132 LEU A C 1
ATOM 1009 O O . LEU A 1 132 ? -6.053 9.279 14.373 1.00 59.50 132 LEU A O 1
ATOM 1013 N N . ARG A 1 133 ? -6.468 10.833 15.940 1.00 59.19 133 ARG A N 1
ATOM 1014 C CA . ARG A 1 133 ? -5.056 11.067 16.237 1.00 59.19 133 ARG A CA 1
ATOM 1015 C C . ARG A 1 133 ? -4.533 9.827 16.960 1.00 59.19 133 ARG A C 1
ATOM 1017 O O . ARG A 1 133 ? -4.928 9.581 18.098 1.00 59.19 133 ARG A O 1
ATOM 1024 N N . VAL A 1 134 ? -3.683 9.044 16.301 1.00 59.72 134 VAL A N 1
ATOM 1025 C CA . VAL A 1 134 ? -2.876 8.015 16.968 1.00 59.72 134 VAL A CA 1
ATOM 1026 C C . VAL A 1 134 ? -1.748 8.763 17.671 1.00 59.72 134 VAL A C 1
ATOM 1028 O O . VAL A 1 134 ? -0.913 9.354 16.983 1.00 59.72 134 VAL A O 1
ATOM 1031 N N . PRO A 1 135 ? -1.730 8.832 19.012 1.00 57.38 135 PRO A N 1
ATOM 1032 C CA . PRO A 1 135 ? -0.614 9.447 19.705 1.00 57.38 135 PRO A CA 1
ATOM 1033 C C . PRO A 1 135 ? 0.655 8.641 19.394 1.00 57.38 135 PRO A C 1
ATOM 1035 O O . PRO A 1 135 ? 0.572 7.411 19.273 1.00 57.38 135 PRO A O 1
ATOM 1038 N N . PRO A 1 136 ? 1.817 9.297 19.250 1.00 57.22 136 PRO A N 1
ATOM 1039 C CA . PRO A 1 136 ? 3.100 8.608 19.214 1.00 57.22 136 PRO A CA 1
ATOM 1040 C C . PRO A 1 136 ? 3.237 7.634 20.390 1.00 57.22 136 PRO A C 1
ATOM 1042 O O . PRO A 1 136 ? 2.662 7.850 21.461 1.00 57.22 136 PRO A O 1
ATOM 1045 N N . ASP A 1 137 ? 4.015 6.567 20.204 1.00 54.69 137 ASP A N 1
ATOM 1046 C CA . ASP A 1 137 ? 4.304 5.615 21.279 1.00 54.69 137 ASP A CA 1
ATOM 1047 C C . ASP A 1 137 ? 4.856 6.371 22.509 1.00 54.69 137 ASP A C 1
ATOM 1049 O O . ASP A 1 137 ? 5.929 6.967 22.450 1.00 54.69 137 ASP A O 1
ATOM 1053 N N . GLY A 1 138 ? 4.105 6.354 23.618 1.00 54.97 138 GLY A N 1
ATOM 1054 C CA . GLY A 1 138 ? 4.455 7.041 24.869 1.00 54.97 138 GLY A CA 1
ATOM 1055 C C . GLY A 1 138 ? 3.548 8.216 25.257 1.00 54.97 138 GLY A C 1
ATOM 1056 O O . GLY A 1 138 ? 3.609 8.648 26.405 1.00 54.97 138 GLY A O 1
ATOM 1057 N N . GLU A 1 139 ? 2.677 8.695 24.364 1.00 63.16 139 GLU A N 1
ATOM 1058 C CA . GLU A 1 139 ? 1.658 9.704 24.693 1.00 63.16 139 GLU A CA 1
ATOM 1059 C C . GLU A 1 139 ? 0.328 9.059 25.132 1.00 63.16 139 GLU A C 1
ATOM 1061 O O . GLU A 1 139 ? -0.121 8.050 24.576 1.00 63.16 139 GLU A O 1
ATOM 1066 N N . GLU A 1 140 ? -0.327 9.644 26.141 1.00 64.44 140 GLU A N 1
ATOM 1067 C CA . GLU A 1 140 ? -1.623 9.168 26.631 1.00 64.44 140 GLU A CA 1
ATOM 1068 C C . GLU A 1 140 ? -2.770 9.596 25.705 1.00 64.44 140 GLU A C 1
ATOM 1070 O O . GLU A 1 140 ? -2.865 10.737 25.252 1.00 64.44 140 GLU A O 1
ATOM 1075 N N . LEU A 1 141 ? -3.683 8.660 25.438 1.00 68.25 141 LEU A N 1
ATOM 1076 C CA . LEU A 1 141 ? -4.964 8.968 24.810 1.00 68.25 141 LEU A CA 1
ATOM 1077 C C . LEU A 1 141 ? -5.840 9.750 25.789 1.00 68.25 141 LEU A C 1
ATOM 1079 O O . LEU A 1 141 ? -5.799 9.498 26.992 1.00 68.25 141 LEU A O 1
ATOM 1083 N N . ASN A 1 142 ? -6.721 10.606 25.267 1.00 77.12 142 ASN A N 1
ATOM 1084 C CA . ASN A 1 142 ? -7.804 11.133 26.091 1.00 77.12 142 ASN A CA 1
ATOM 1085 C C . ASN A 1 142 ? -8.656 9.968 26.663 1.00 77.12 142 ASN A C 1
ATOM 1087 O O . ASN A 1 142 ? -8.745 8.870 26.092 1.00 77.12 142 ASN A O 1
ATOM 1091 N N . GLU A 1 143 ? -9.281 10.193 27.818 1.00 79.94 143 GLU A N 1
ATOM 1092 C CA . GLU A 1 143 ? -10.053 9.152 28.512 1.00 79.94 143 GLU A CA 1
ATOM 1093 C C . GLU A 1 143 ? -11.218 8.618 27.660 1.00 79.94 143 GLU A C 1
ATOM 1095 O O . GLU A 1 143 ? -11.575 7.439 27.742 1.00 79.94 143 GLU A O 1
ATOM 1100 N N . ASP A 1 144 ? -11.792 9.460 26.802 1.00 80.44 144 ASP A N 1
ATOM 1101 C CA . ASP A 1 144 ? -12.900 9.103 25.915 1.00 80.44 144 ASP A CA 1
ATOM 1102 C C . ASP A 1 144 ? -12.484 8.116 24.818 1.00 80.44 144 ASP A C 1
ATOM 1104 O O . ASP A 1 144 ? -13.100 7.053 24.685 1.00 80.44 144 ASP A O 1
ATOM 1108 N N . HIS A 1 145 ? -11.393 8.384 24.092 1.00 76.94 145 HIS A N 1
ATOM 1109 C CA . HIS A 1 145 ? -10.848 7.461 23.095 1.00 76.94 145 HIS A CA 1
ATOM 1110 C C . HIS A 1 145 ? -10.389 6.160 23.752 1.00 76.94 145 HIS A C 1
ATOM 1112 O O . HIS A 1 145 ? -10.642 5.087 23.207 1.00 76.94 145 HIS A O 1
ATOM 1118 N N . SER A 1 146 ? -9.782 6.220 24.945 1.00 80.69 146 SER A N 1
ATOM 1119 C CA . SER A 1 146 ? -9.402 5.015 25.694 1.00 80.69 146 SER A CA 1
ATOM 1120 C C . SER A 1 146 ? -10.622 4.137 26.008 1.00 80.69 146 SER A C 1
ATOM 1122 O O . SER A 1 146 ? -10.600 2.922 25.782 1.00 80.69 146 SER A O 1
ATOM 1124 N N . ARG A 1 147 ? -11.735 4.737 26.454 1.00 84.81 147 ARG A N 1
ATOM 1125 C CA . ARG A 1 147 ? -12.996 4.016 26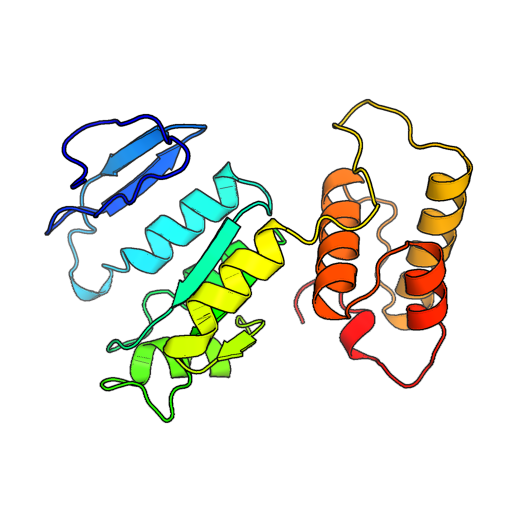.705 1.00 84.81 147 ARG A CA 1
ATOM 1126 C C . ARG A 1 147 ? -13.607 3.437 25.428 1.00 84.81 147 ARG A C 1
ATOM 1128 O O . ARG A 1 147 ? -14.113 2.313 25.454 1.00 84.81 147 ARG A O 1
ATOM 1135 N N . LEU A 1 148 ? -13.577 4.171 24.318 1.00 85.12 148 LEU A N 1
ATOM 1136 C CA . LEU A 1 148 ? -14.097 3.701 23.029 1.00 85.12 148 LEU A CA 1
ATOM 1137 C C . LEU A 1 148 ? -13.276 2.542 22.465 1.00 85.12 148 LEU A C 1
ATOM 1139 O O . LEU A 1 148 ? -13.855 1.542 22.042 1.00 85.12 148 LEU A O 1
ATOM 1143 N N . LEU A 1 149 ? -11.947 2.623 22.526 1.00 80.81 149 LEU A N 1
ATOM 1144 C CA . LEU A 1 149 ? -11.062 1.548 22.078 1.00 80.81 149 LEU A CA 1
ATOM 1145 C C . LEU A 1 149 ? -11.267 0.265 22.882 1.00 80.81 149 LEU A C 1
ATOM 1147 O O . LEU A 1 149 ? -11.380 -0.803 22.286 1.00 80.81 149 LEU A O 1
ATOM 1151 N N . HIS A 1 150 ? -11.416 0.352 24.208 1.00 85.44 150 HIS A N 1
ATOM 1152 C CA . HIS A 1 150 ? -11.755 -0.821 25.022 1.00 85.44 150 HIS A CA 1
ATOM 1153 C C . HIS A 1 150 ? -13.071 -1.475 24.574 1.00 85.44 150 HIS A C 1
ATOM 1155 O O . HIS A 1 150 ? -13.147 -2.700 24.467 1.00 85.44 150 HIS A O 1
ATOM 1161 N N . LYS A 1 151 ? -14.100 -0.675 24.254 1.00 87.88 151 LYS A N 1
ATOM 1162 C CA . LYS A 1 151 ? -15.371 -1.189 23.716 1.00 87.88 151 LYS A CA 1
ATOM 1163 C C . LYS A 1 151 ? -15.189 -1.835 22.340 1.00 87.88 151 LYS A C 1
ATOM 1165 O O . LYS A 1 151 ? -15.777 -2.884 22.090 1.00 87.88 151 LYS A O 1
ATOM 1170 N N . ILE A 1 152 ? -14.367 -1.245 21.472 1.00 86.06 152 ILE A N 1
ATOM 1171 C CA . 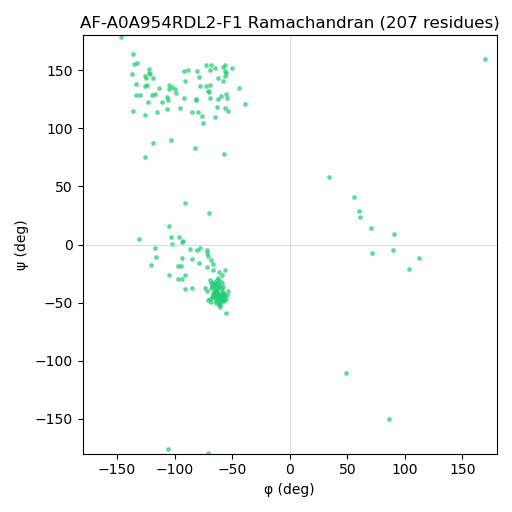ILE A 1 152 ? -14.037 -1.800 20.153 1.00 86.06 152 ILE A CA 1
ATOM 1172 C C . ILE A 1 152 ? -13.311 -3.143 20.301 1.00 86.06 152 ILE A C 1
ATOM 1174 O O . ILE A 1 152 ? -13.715 -4.118 19.672 1.00 86.06 152 ILE A O 1
ATOM 1178 N N . PHE A 1 153 ? -12.300 -3.245 21.167 1.00 84.31 153 PHE A N 1
ATOM 1179 C CA . PHE A 1 153 ? -11.576 -4.500 21.400 1.00 84.31 153 PHE A CA 1
ATOM 1180 C C . PHE A 1 153 ? -12.475 -5.587 21.976 1.00 84.31 153 PHE A C 1
ATOM 1182 O O . PHE A 1 153 ? -12.435 -6.719 21.498 1.00 84.31 153 PHE A O 1
ATOM 1189 N N . ALA A 1 154 ? -13.340 -5.247 22.933 1.00 85.69 154 ALA A N 1
ATOM 1190 C CA . ALA A 1 154 ? -14.327 -6.184 23.460 1.00 85.69 154 ALA A CA 1
ATOM 1191 C C . ALA A 1 154 ? -15.274 -6.692 22.358 1.00 85.69 154 ALA A C 1
ATOM 1193 O O . ALA A 1 154 ? -15.523 -7.895 22.263 1.00 85.69 154 ALA A O 1
ATOM 1194 N N . GLN A 1 155 ? -15.746 -5.796 21.484 1.00 85.50 155 GLN A N 1
ATOM 1195 C CA . GLN A 1 155 ? -16.615 -6.148 20.360 1.00 85.50 155 GLN A CA 1
ATOM 1196 C C . GLN A 1 155 ? -15.910 -7.074 19.357 1.00 85.50 155 GLN A C 1
ATOM 1198 O O . GLN A 1 155 ? -16.488 -8.064 18.906 1.00 85.50 155 GLN A O 1
ATOM 1203 N N . ILE A 1 156 ? -14.649 -6.787 19.027 1.00 81.12 156 ILE A N 1
ATOM 1204 C CA . ILE A 1 156 ? -13.854 -7.596 18.096 1.00 81.12 156 ILE A CA 1
ATOM 1205 C C . ILE A 1 156 ? -13.552 -8.969 18.698 1.00 81.12 156 ILE A C 1
ATOM 1207 O O . ILE A 1 156 ? -13.766 -9.980 18.022 1.00 81.12 156 ILE A O 1
ATOM 1211 N N . ARG A 1 157 ? -13.151 -9.027 19.973 1.00 83.19 157 ARG A N 1
ATOM 1212 C CA . ARG A 1 157 ? -12.922 -10.279 20.706 1.00 83.19 157 ARG A CA 1
ATOM 1213 C C . ARG A 1 157 ? -14.185 -11.133 20.757 1.00 83.19 157 ARG A C 1
ATOM 1215 O O . ARG A 1 157 ? -14.118 -12.322 20.470 1.00 83.19 157 ARG A O 1
ATOM 1222 N N . SER A 1 158 ? -15.342 -10.534 21.041 1.00 84.00 158 SER A N 1
ATOM 1223 C CA . SER A 1 158 ? -16.622 -11.254 21.072 1.00 84.00 158 SER A CA 1
ATOM 1224 C C . SER A 1 158 ? -17.006 -11.863 19.720 1.00 84.00 158 SER A C 1
ATOM 1226 O O . SER A 1 158 ? -17.723 -12.859 19.701 1.00 84.00 158 SER A O 1
ATOM 1228 N N . ARG A 1 159 ? -16.582 -11.268 18.598 1.00 79.56 159 ARG A N 1
ATOM 1229 C CA . ARG A 1 159 ? -16.950 -11.733 17.251 1.00 79.56 159 ARG A CA 1
ATOM 1230 C C . ARG A 1 159 ? -15.904 -12.637 16.592 1.00 79.56 159 ARG A C 1
ATOM 1232 O O . ARG A 1 159 ? -16.276 -13.468 15.772 1.00 79.56 159 ARG A O 1
ATOM 1239 N N . THR A 1 160 ? -14.621 -12.467 16.908 1.00 77.94 160 THR A N 1
ATOM 1240 C CA . THR A 1 160 ? -13.505 -13.182 16.246 1.00 77.94 160 THR A CA 1
ATOM 1241 C C . THR A 1 160 ? -12.720 -14.098 17.172 1.00 77.94 160 THR A C 1
ATOM 1243 O O . THR A 1 160 ? -11.860 -14.832 16.694 1.00 77.94 160 THR A O 1
ATOM 1246 N N . GLY A 1 161 ? -12.937 -14.018 18.486 1.00 76.88 161 GLY A N 1
ATOM 1247 C CA . GLY A 1 161 ? -12.124 -14.707 19.489 1.00 76.88 161 GLY A CA 1
ATOM 1248 C C . GLY A 1 161 ? -10.714 -14.131 19.672 1.00 76.88 161 GLY A C 1
ATOM 1249 O O . GLY A 1 161 ? -10.030 -14.528 20.610 1.00 76.88 161 GLY A O 1
ATOM 1250 N N . HIS A 1 162 ? -10.283 -13.184 18.831 1.00 74.69 162 HIS A N 1
ATOM 1251 C CA . HIS A 1 162 ? -8.946 -12.602 18.896 1.00 74.69 162 HIS A CA 1
ATOM 1252 C C . HIS A 1 162 ? -8.883 -11.513 19.967 1.00 74.69 162 HIS A C 1
ATOM 1254 O O . HIS A 1 162 ? -9.674 -10.566 19.954 1.00 74.69 162 HIS A O 1
ATOM 1260 N N . ASP A 1 163 ? -7.931 -11.648 20.890 1.00 77.56 163 ASP A N 1
ATOM 1261 C CA . ASP A 1 163 ? -7.674 -10.650 21.921 1.00 77.56 163 ASP A CA 1
ATOM 1262 C C . ASP A 1 163 ? -6.546 -9.704 21.492 1.00 77.56 163 ASP A C 1
ATOM 1264 O O . ASP A 1 163 ? -5.402 -10.113 21.300 1.00 77.56 163 ASP A O 1
ATOM 1268 N N . PHE A 1 164 ? -6.884 -8.423 21.355 1.00 73.88 164 PHE A N 1
ATOM 1269 C CA . PHE A 1 164 ? -5.947 -7.367 20.974 1.00 73.88 164 PHE A CA 1
ATOM 1270 C C . PHE A 1 164 ? -5.306 -6.665 22.180 1.00 73.88 164 PHE A C 1
ATOM 1272 O O . PHE A 1 164 ? -4.512 -5.747 21.990 1.00 73.88 164 PHE A O 1
ATOM 1279 N N . SER A 1 165 ? -5.601 -7.103 23.412 1.00 70.19 165 SER A N 1
ATOM 1280 C CA . SER A 1 165 ? -5.065 -6.517 24.651 1.00 70.19 165 SER A CA 1
ATOM 1281 C C . SER A 1 165 ? -3.531 -6.533 24.744 1.00 70.19 165 SER A C 1
ATOM 1283 O O . SER A 1 165 ? -2.951 -5.672 25.402 1.00 70.19 165 SER A O 1
ATOM 1285 N N . GLN A 1 166 ? -2.886 -7.486 24.064 1.00 67.06 166 GLN A N 1
ATOM 1286 C CA . GLN A 1 166 ? -1.434 -7.715 24.066 1.00 67.06 166 GLN A CA 1
ATOM 1287 C C . GLN A 1 166 ? -0.695 -7.006 22.913 1.00 67.06 166 GLN A C 1
ATOM 1289 O O . GLN A 1 166 ? 0.533 -6.961 22.904 1.00 67.06 166 GLN A O 1
ATOM 1294 N N . TYR A 1 167 ? -1.410 -6.477 21.913 1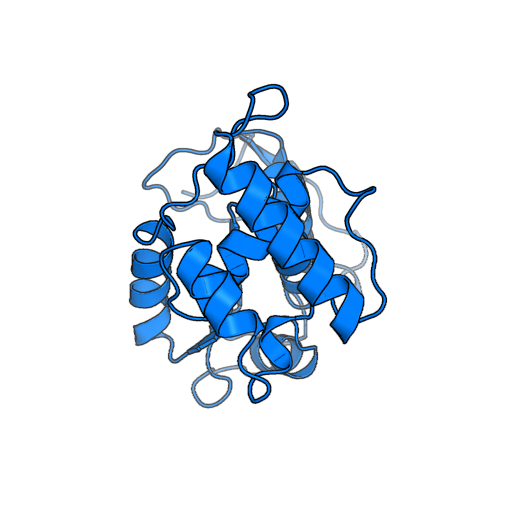.00 68.75 167 TYR A N 1
ATOM 1295 C CA . TYR A 1 167 ? -0.776 -5.829 20.761 1.00 68.75 167 TYR A CA 1
ATOM 1296 C C . TYR A 1 167 ? -0.357 -4.394 21.093 1.00 68.75 167 TYR A C 1
ATOM 1298 O O . TYR A 1 167 ? -1.023 -3.695 21.860 1.00 68.75 167 TYR A O 1
ATOM 1306 N N . LYS A 1 168 ? 0.722 -3.917 20.453 1.00 70.06 168 LYS A N 1
ATOM 1307 C CA . LYS A 1 168 ? 1.100 -2.498 20.512 1.00 70.06 168 LYS A CA 1
ATOM 1308 C C . LYS A 1 168 ? -0.088 -1.637 20.078 1.00 70.06 168 LYS A C 1
ATOM 1310 O O . LYS A 1 168 ? -0.649 -1.833 18.998 1.00 70.06 168 LYS A O 1
ATOM 1315 N N . ARG A 1 169 ? -0.469 -0.678 20.928 1.00 73.69 169 ARG A N 1
ATOM 1316 C CA . ARG A 1 169 ? -1.660 0.164 20.722 1.00 73.69 169 ARG A CA 1
ATOM 1317 C C . ARG A 1 169 ? -1.606 0.916 19.394 1.00 73.69 169 ARG A C 1
ATOM 1319 O O . ARG A 1 169 ? -2.601 0.916 18.679 1.00 73.69 169 ARG A O 1
ATOM 1326 N N . SER A 1 170 ? -0.451 1.476 19.042 1.00 67.75 170 SER A N 1
ATOM 1327 C CA . SER A 1 170 ? -0.209 2.168 17.771 1.00 67.75 170 SER A CA 1
ATOM 1328 C C . SER A 1 170 ? -0.538 1.292 16.558 1.00 67.75 170 SER A C 1
ATOM 1330 O O . SER A 1 170 ? -1.304 1.709 15.692 1.00 67.75 170 SER A O 1
ATOM 1332 N N . THR A 1 171 ? -0.079 0.038 16.535 1.00 70.69 171 THR A N 1
ATOM 1333 C CA . THR A 1 171 ? -0.386 -0.926 15.464 1.00 70.69 171 THR A CA 1
ATOM 1334 C C . THR A 1 171 ? -1.888 -1.190 15.333 1.00 70.69 171 THR A C 1
ATOM 1336 O O . THR A 1 171 ? -2.432 -1.191 14.228 1.00 70.69 171 THR A O 1
ATOM 1339 N N . VAL A 1 172 ? -2.593 -1.396 16.449 1.00 76.00 172 VAL A N 1
ATOM 1340 C CA . VAL A 1 172 ? -4.035 -1.687 16.401 1.00 76.00 172 VAL A CA 1
ATOM 1341 C C . VAL A 1 172 ? -4.844 -0.448 16.019 1.00 76.00 172 VAL A C 1
ATOM 1343 O O . VAL A 1 172 ? -5.777 -0.547 15.221 1.00 76.00 172 VAL A O 1
ATOM 1346 N N . MET A 1 173 ? -4.475 0.724 16.538 1.00 75.31 173 MET A N 1
ATOM 1347 C CA . MET A 1 173 ? -5.123 1.985 16.186 1.00 75.31 173 MET A CA 1
ATOM 1348 C C . MET A 1 173 ? -4.968 2.306 14.701 1.00 75.31 173 MET A C 1
ATOM 1350 O O . MET A 1 173 ? -5.963 2.655 14.074 1.00 75.31 173 MET A O 1
ATOM 1354 N N . ARG A 1 174 ? -3.784 2.087 14.112 1.00 72.12 174 ARG A N 1
ATOM 1355 C CA . ARG A 1 174 ? -3.576 2.210 12.660 1.00 72.12 174 ARG A CA 1
ATOM 1356 C C . ARG A 1 174 ? -4.513 1.300 11.868 1.00 72.12 174 ARG A C 1
ATOM 1358 O O . ARG A 1 174 ? -5.150 1.742 10.919 1.00 72.12 174 ARG A O 1
ATOM 1365 N N . ARG A 1 175 ? -4.679 0.043 12.289 1.00 74.88 175 ARG A N 1
ATOM 1366 C CA . ARG A 1 175 ? -5.601 -0.902 11.627 1.00 74.88 175 ARG A CA 1
ATOM 1367 C C . ARG A 1 175 ? -7.069 -0.490 11.761 1.00 74.88 175 ARG A C 1
ATOM 1369 O O . ARG A 1 175 ? -7.838 -0.654 10.815 1.00 74.88 175 ARG A O 1
ATOM 1376 N N . ILE A 1 176 ? -7.463 0.063 12.909 1.00 79.06 176 ILE A N 1
ATOM 1377 C CA . ILE A 1 176 ? -8.800 0.642 13.107 1.00 79.06 176 ILE A CA 1
ATOM 1378 C C . ILE A 1 176 ? -8.994 1.851 12.190 1.00 79.06 176 ILE A C 1
ATOM 1380 O O . ILE A 1 176 ? -9.959 1.879 11.432 1.00 79.06 176 ILE A O 1
ATOM 1384 N N . GLN A 1 177 ? -8.051 2.793 12.194 1.00 76.50 177 GLN A N 1
ATOM 1385 C CA . GLN A 1 177 ? -8.046 3.975 11.334 1.00 76.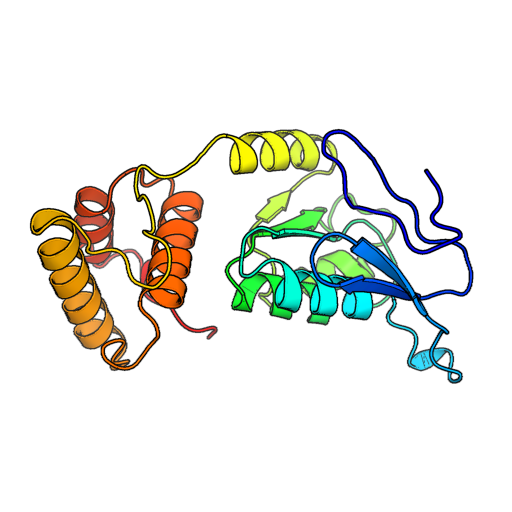50 177 GLN A CA 1
ATOM 1386 C C . GLN A 1 177 ? -8.154 3.591 9.853 1.00 76.50 177 GLN A C 1
ATOM 1388 O O . GLN A 1 177 ? -8.957 4.153 9.112 1.00 76.50 177 GLN A O 1
ATOM 1393 N N . ARG A 1 178 ? -7.410 2.567 9.431 1.00 74.19 178 ARG A N 1
ATOM 1394 C CA . ARG A 1 178 ? -7.451 2.039 8.068 1.00 74.19 178 ARG A CA 1
ATOM 1395 C C . ARG A 1 178 ? -8.838 1.523 7.698 1.00 74.19 178 ARG A C 1
ATOM 1397 O O . ARG A 1 178 ? -9.366 1.838 6.636 1.00 74.19 178 ARG A O 1
ATOM 1404 N N . ARG A 1 179 ? -9.459 0.743 8.579 1.00 77.50 179 ARG A N 1
ATOM 1405 C CA . ARG A 1 179 ? -10.814 0.216 8.358 1.00 77.50 179 ARG A CA 1
ATOM 1406 C C . ARG A 1 179 ? -11.863 1.305 8.363 1.00 77.50 179 ARG A C 1
ATOM 1408 O O . ARG A 1 179 ? -12.794 1.239 7.570 1.00 77.50 179 ARG A O 1
ATOM 1415 N N . MET A 1 180 ? -11.680 2.314 9.201 1.00 79.75 180 MET A N 1
ATOM 1416 C CA . MET A 1 180 ? -12.485 3.523 9.183 1.00 79.75 180 MET A CA 1
ATOM 1417 C C . MET A 1 180 ? -12.402 4.217 7.816 1.00 79.75 180 MET A C 1
ATOM 1419 O O . MET A 1 180 ? -13.444 4.452 7.214 1.00 79.75 180 MET A O 1
ATOM 1423 N N . GLN A 1 181 ? -11.203 4.419 7.253 1.00 75.94 181 GLN A N 1
ATOM 1424 C CA . GLN A 1 181 ? -11.039 4.980 5.900 1.00 75.94 181 GLN A CA 1
ATOM 1425 C C . GLN A 1 181 ? -11.723 4.130 4.820 1.00 75.94 181 GLN A C 1
ATOM 1427 O O . GLN A 1 181 ? -12.440 4.666 3.979 1.00 75.94 181 GLN A O 1
ATOM 1432 N N . LEU A 1 182 ? -11.533 2.806 4.853 1.00 76.31 182 LEU A N 1
ATOM 1433 C CA . LEU A 1 182 ? -12.130 1.8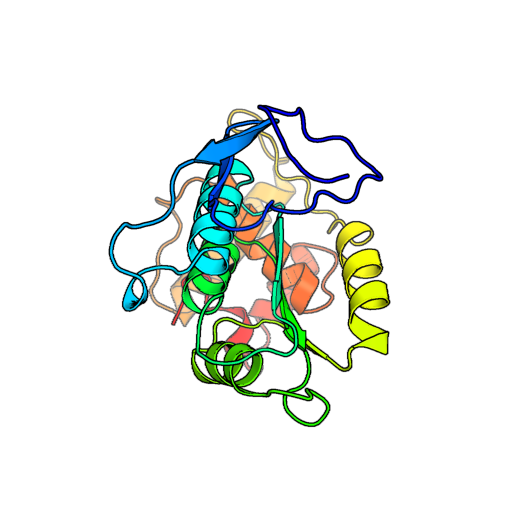82 3.880 1.00 76.31 182 LEU A CA 1
ATOM 1434 C C . LEU A 1 182 ? -13.664 1.868 3.937 1.00 76.31 182 LEU A C 1
ATOM 1436 O O . LEU A 1 182 ? -14.325 1.698 2.917 1.00 76.31 182 LEU A O 1
ATOM 1440 N N . GLN A 1 183 ? -14.233 2.043 5.129 1.00 78.31 183 GLN A N 1
ATOM 1441 C CA . GLN A 1 183 ? -15.679 2.033 5.362 1.00 78.31 183 GLN A CA 1
ATOM 1442 C C . GLN A 1 183 ? -16.292 3.438 5.380 1.00 78.31 183 GLN A C 1
ATOM 1444 O O . GLN A 1 183 ? -17.482 3.567 5.653 1.00 78.31 183 GLN A O 1
ATOM 1449 N N . HIS A 1 184 ? -15.505 4.474 5.067 1.00 75.81 184 HIS A N 1
ATOM 1450 C CA . HIS A 1 184 ? -15.939 5.875 5.067 1.00 75.81 184 HIS A CA 1
ATOM 1451 C C . HIS A 1 184 ? -16.525 6.310 6.421 1.00 75.81 184 HIS A C 1
ATOM 1453 O O . HIS A 1 184 ? -17.544 6.991 6.501 1.00 75.81 184 HIS A O 1
ATOM 1459 N N . VAL A 1 185 ? -15.881 5.873 7.503 1.00 79.88 185 VAL A N 1
ATOM 1460 C CA . VAL A 1 185 ? -16.247 6.200 8.879 1.00 79.88 185 VAL A CA 1
ATOM 1461 C C . VAL A 1 185 ? -15.240 7.196 9.440 1.00 79.88 185 VAL A C 1
ATOM 1463 O O . VAL A 1 185 ? -14.040 6.947 9.424 1.00 79.88 185 VAL A O 1
ATOM 1466 N N . GLU A 1 186 ? -15.723 8.317 9.964 1.00 76.69 186 GLU A N 1
ATOM 1467 C CA . GLU A 1 186 ? -14.861 9.453 10.324 1.00 76.69 186 GLU A CA 1
ATOM 1468 C C . GLU A 1 186 ? -14.466 9.485 11.811 1.00 76.69 186 GLU A C 1
ATOM 1470 O O . GLU A 1 186 ? -13.467 10.114 12.159 1.00 76.69 186 GLU A O 1
ATOM 1475 N N . SER A 1 187 ? -15.203 8.774 12.680 1.00 80.38 187 SER A N 1
ATOM 1476 C CA . SER A 1 187 ? -15.008 8.780 14.140 1.00 80.38 187 SER A CA 1
ATOM 1477 C C . SER A 1 187 ? -15.042 7.378 14.772 1.00 80.38 187 SER A C 1
ATOM 1479 O O . SER A 1 187 ? -15.648 6.443 14.235 1.00 80.38 187 SER A O 1
ATOM 1481 N N . LEU A 1 188 ? -14.394 7.217 15.933 1.00 81.00 188 LEU A N 1
ATOM 1482 C CA . LEU A 1 188 ? -14.365 5.945 16.671 1.00 81.00 188 LEU A CA 1
ATOM 1483 C C . LEU A 1 188 ? -15.748 5.525 17.172 1.00 81.00 188 LEU A C 1
ATOM 1485 O O . LEU A 1 188 ? -16.055 4.334 17.204 1.00 81.00 188 LEU A O 1
ATOM 1489 N N . GLU A 1 189 ? -16.578 6.484 17.572 1.00 85.44 189 GLU A N 1
ATOM 1490 C CA . GLU A 1 189 ? -17.951 6.254 18.016 1.00 85.44 189 GLU A CA 1
ATOM 1491 C C . GLU A 1 189 ? -18.756 5.634 16.881 1.00 85.44 189 GLU A C 1
ATOM 1493 O O . GLU A 1 189 ? -19.367 4.575 17.050 1.00 85.44 189 GLU A O 1
ATOM 1498 N N . ARG A 1 190 ? -18.675 6.241 15.692 1.00 84.75 190 ARG A N 1
ATOM 1499 C CA . ARG A 1 190 ? -19.366 5.739 14.511 1.00 84.75 190 ARG A CA 1
ATOM 1500 C C . ARG A 1 190 ? -18.816 4.386 14.071 1.00 84.75 190 ARG A C 1
ATOM 1502 O O . ARG A 1 190 ? -19.578 3.528 13.632 1.00 84.75 190 ARG A O 1
ATOM 1509 N N . TYR A 1 191 ? -17.517 4.155 14.251 1.00 84.69 191 TYR A N 1
ATOM 1510 C CA . TYR A 1 191 ? -16.902 2.859 13.977 1.00 84.69 191 TYR A CA 1
ATOM 1511 C C . TYR A 1 191 ? -17.359 1.776 14.962 1.00 84.69 191 TYR A C 1
ATOM 1513 O O . TYR A 1 191 ? -17.611 0.641 14.563 1.00 84.69 191 TYR A O 1
ATOM 1521 N N . LEU A 1 192 ? -17.540 2.109 16.241 1.00 86.38 192 LEU A N 1
ATOM 1522 C CA . LEU A 1 192 ? -18.106 1.192 17.228 1.00 86.38 192 LEU A CA 1
ATOM 1523 C C . LEU A 1 192 ? -19.569 0.846 16.908 1.00 86.38 192 LEU A C 1
ATOM 1525 O O . LEU A 1 192 ? -19.962 -0.312 17.045 1.00 86.38 192 LEU A O 1
ATOM 1529 N N . GLU A 1 193 ? -20.374 1.820 16.481 1.00 87.06 193 GLU A N 1
ATOM 1530 C CA . GLU A 1 193 ? -21.745 1.582 16.006 1.00 87.06 193 GLU A CA 1
ATOM 1531 C C . GLU A 1 193 ? -21.763 0.668 14.780 1.00 87.06 193 GLU A C 1
ATOM 1533 O O . GLU A 1 193 ? -22.498 -0.319 14.743 1.00 87.06 193 GLU A O 1
ATOM 1538 N N . PHE A 1 194 ? -20.886 0.944 13.819 1.00 83.88 194 PHE A N 1
ATOM 1539 C CA . PHE A 1 194 ? -20.684 0.126 12.631 1.00 83.88 194 PHE A CA 1
ATOM 1540 C C . PHE A 1 194 ? -20.297 -1.321 12.985 1.00 83.88 194 PHE A C 1
ATOM 1542 O O . PHE A 1 194 ? -20.890 -2.272 12.482 1.00 83.88 194 PHE A O 1
ATOM 1549 N N . LEU A 1 195 ? -19.383 -1.514 13.943 1.00 82.25 195 LEU A N 1
ATOM 1550 C CA . LEU A 1 195 ? -19.015 -2.833 14.471 1.00 82.25 195 LEU A CA 1
ATOM 1551 C C . LEU A 1 195 ? -20.122 -3.516 15.284 1.00 82.25 195 LEU A C 1
ATOM 1553 O O . LEU A 1 195 ? -19.991 -4.700 15.597 1.00 82.25 195 LEU A O 1
ATOM 1557 N N . ARG A 1 196 ? -21.180 -2.810 15.684 1.00 83.88 196 ARG A N 1
ATOM 1558 C CA . ARG A 1 196 ? -22.346 -3.397 16.362 1.00 83.88 196 ARG A CA 1
ATOM 1559 C C . ARG A 1 196 ? -23.423 -3.829 15.380 1.00 83.88 196 ARG A C 1
ATOM 1561 O O . ARG A 1 196 ? -24.122 -4.796 15.676 1.00 83.88 196 ARG A O 1
ATOM 1568 N N . ASP A 1 197 ? -23.509 -3.212 14.202 1.00 81.25 197 ASP A N 1
ATOM 1569 C CA . ASP A 1 197 ? -24.371 -3.720 13.133 1.00 81.25 197 ASP A CA 1
ATOM 1570 C C . ASP A 1 197 ? -23.869 -5.123 12.715 1.00 81.25 197 ASP A C 1
ATOM 1572 O O . ASP A 1 197 ? -22.677 -5.370 12.496 1.00 81.25 197 ASP A O 1
ATOM 1576 N N . ASN A 1 198 ? -24.761 -6.116 12.745 1.00 61.53 198 ASN A N 1
ATOM 1577 C CA . ASN A 1 198 ? -24.436 -7.534 12.529 1.00 61.53 198 ASN A CA 1
ATOM 1578 C C . ASN A 1 198 ? -24.297 -7.889 11.039 1.00 61.53 198 ASN A C 1
ATOM 1580 O O . ASN A 1 198 ? -23.930 -9.018 10.710 1.00 61.53 198 ASN A O 1
ATOM 1584 N N . ARG A 1 199 ? -24.577 -6.945 10.134 1.00 60.34 199 ARG A N 1
ATOM 1585 C CA . ARG A 1 199 ? -24.600 -7.187 8.684 1.00 60.34 199 ARG A CA 1
ATOM 1586 C C 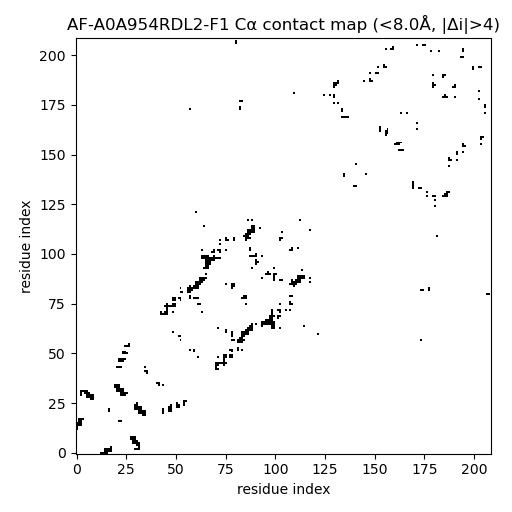. ARG A 1 199 ? -23.237 -7.092 7.993 1.00 60.34 199 ARG A C 1
ATOM 1588 O O . ARG A 1 199 ? -23.114 -7.555 6.865 1.00 60.34 199 ARG A O 1
ATOM 1595 N N . GLN A 1 200 ? -22.198 -6.567 8.646 1.00 56.97 200 GLN A N 1
ATOM 1596 C CA . GLN A 1 200 ? -20.878 -6.361 8.031 1.00 56.97 200 GLN A CA 1
ATOM 1597 C C . GLN A 1 200 ? -19.781 -7.164 8.744 1.00 56.97 200 GLN A C 1
ATOM 1599 O O . GLN A 1 200 ? -19.099 -6.683 9.646 1.00 56.97 200 GLN A O 1
ATOM 1604 N N . ARG A 1 201 ? -19.591 -8.425 8.325 1.00 53.78 201 ARG A N 1
ATOM 1605 C CA . ARG A 1 201 ? -18.518 -9.301 8.843 1.00 53.78 201 ARG A CA 1
ATOM 1606 C C . ARG A 1 201 ? -17.111 -8.860 8.409 1.00 53.78 201 ARG A C 1
ATOM 1608 O O . ARG A 1 201 ? -16.164 -9.029 9.175 1.00 53.78 201 ARG A O 1
ATOM 1615 N N . SER A 1 202 ? -16.974 -8.248 7.230 1.00 51.56 202 SER A N 1
ATOM 1616 C CA . SER A 1 202 ? -15.696 -7.745 6.688 1.00 51.56 202 SER A CA 1
ATOM 1617 C C . SER A 1 202 ? -15.045 -6.665 7.568 1.00 51.56 202 SER A C 1
ATOM 1619 O O . SER A 1 202 ? -13.823 -6.526 7.591 1.00 51.56 202 SER A O 1
ATOM 1621 N N . ALA A 1 203 ? -15.845 -5.967 8.376 1.00 52.44 203 ALA A N 1
ATOM 1622 C CA . ALA A 1 203 ? -15.429 -4.920 9.304 1.00 52.44 203 ALA A CA 1
ATOM 1623 C C . ALA A 1 203 ? -14.563 -5.393 10.483 1.00 52.44 203 ALA A C 1
ATOM 1625 O O . ALA A 1 203 ? -13.916 -4.581 11.135 1.00 52.44 203 ALA A O 1
ATOM 1626 N N . ILE A 1 204 ? -14.528 -6.697 10.792 1.00 56.50 204 ILE A N 1
ATOM 1627 C CA . ILE A 1 204 ? -14.060 -7.179 12.109 1.00 56.50 204 ILE A CA 1
ATOM 1628 C C . ILE A 1 204 ? -12.657 -7.810 12.066 1.00 56.50 204 ILE A C 1
ATOM 1630 O O . ILE A 1 204 ? -11.899 -7.672 13.017 1.00 56.50 204 ILE A O 1
ATOM 1634 N N . CYS A 1 205 ? -12.247 -8.350 10.920 1.00 56.94 205 CYS A N 1
ATOM 1635 C CA . CYS A 1 205 ? -10.916 -8.894 10.598 1.00 56.94 205 CYS A CA 1
ATOM 1636 C C . CYS A 1 205 ? -9.706 -7.918 10.764 1.00 56.94 205 CYS A C 1
ATOM 1638 O O . CYS A 1 205 ? -9.238 -7.316 9.799 1.00 56.94 205 CYS A O 1
ATOM 1640 N N . LEU A 1 206 ? -9.228 -7.679 11.998 1.00 57.69 206 LEU A N 1
ATOM 1641 C CA . LEU A 1 206 ? -8.056 -6.812 12.276 1.00 57.69 206 LEU A CA 1
ATOM 1642 C C . LEU A 1 206 ? -6.727 -7.527 11.985 1.00 57.69 206 LEU A C 1
ATOM 1644 O O . LEU A 1 206 ? -5.659 -6.941 12.126 1.00 57.69 206 LEU A O 1
ATOM 1648 N N . THR A 1 207 ? -6.790 -8.792 11.607 1.00 44.84 207 THR A N 1
ATOM 1649 C CA . THR A 1 207 ? -5.687 -9.685 11.267 1.00 44.84 207 THR A CA 1
ATOM 1650 C C . THR A 1 207 ? -6.086 -10.384 9.983 1.00 44.84 207 THR A C 1
ATOM 1652 O O . THR A 1 207 ? -7.200 -10.891 9.929 1.00 44.84 207 THR A O 1
ATOM 1655 N N . THR A 1 208 ? -5.215 -10.360 8.973 1.00 44.12 208 THR A N 1
ATOM 1656 C CA . THR A 1 208 ? -5.380 -10.998 7.659 1.00 44.12 208 THR A CA 1
ATOM 1657 C C . THR A 1 208 ? -6.061 -12.366 7.804 1.00 44.12 208 THR A C 1
ATOM 1659 O O . THR A 1 208 ? -5.567 -13.202 8.560 1.00 44.12 208 THR A O 1
ATOM 1662 N N . CYS A 1 209 ? -7.219 -12.558 7.158 1.00 33.78 209 CYS A N 1
ATOM 1663 C CA . CYS A 1 209 ? -7.795 -13.892 6.957 1.00 33.78 209 CYS A CA 1
ATOM 1664 C C . CYS A 1 209 ? -6.894 -14.722 6.040 1.00 33.78 209 CYS A C 1
ATOM 1666 O O . CYS A 1 209 ? -6.322 -14.120 5.102 1.00 33.78 209 CYS A O 1
#

Radius of gyration: 18.55 Å; Cα contacts (8 Å, |Δi|>4): 319; chains: 1; bounding box: 47×32×50 Å

pLDDT: mean 83.13, std 12.88, range [33.78, 98.06]